Protein AF-A0A953TN32-F1 (afdb_monomer)

Solvent-accessible surface area (backbone atoms only — not comparable to full-atom values): 14126 Å² total; per-residue (Å²): 76,54,42,37,80,80,57,71,56,95,82,69,77,54,37,89,54,47,71,66,74,67,49,47,57,41,56,63,41,73,82,38,78,61,4,52,44,20,35,43,78,74,38,52,69,59,37,52,53,49,52,58,45,61,40,29,27,65,53,42,63,93,72,41,30,32,57,30,54,59,63,58,55,83,59,64,92,82,39,58,47,49,48,26,5,79,40,44,27,59,35,70,30,44,29,77,59,82,92,52,77,12,54,76,21,70,46,79,37,66,96,64,63,45,74,34,62,51,66,78,63,46,68,57,45,39,51,50,25,52,52,39,23,52,52,44,48,51,49,49,55,47,17,22,53,51,1,45,74,68,67,39,72,26,76,40,77,32,68,44,98,92,44,77,30,46,33,38,30,10,25,48,87,66,49,72,49,50,91,48,45,40,101,46,54,88,78,40,55,47,42,66,37,65,97,88,42,82,39,64,45,71,65,58,50,49,35,47,41,32,30,38,42,19,18,26,86,42,50,78,44,65,60,38,47,44,11,43,73,42,32,77,35,72,46,99,87,66,53,74,42,42,27,78,75,42,95,49,70,55,45,54,74,74,55,92,91,110

pLDDT: mean 88.81, std 9.98, range [53.59, 98.81]

Secondary structure (DSSP, 8-state):
--BTTTS--TT--SB-S-HHHHHTTTT--SSSTT-HHHHHHH-HHHHHHHHHHHTT----GGGT-S--SGGG-S-TTT-TTTT----S-HHHHS---SSS-S---EE--SSS-EE----TTHHHHHHHHHHHHHHHHHHHHHHHHHHHHHTS-EEEEEEETTEEEEEEEE-TTS-EE-TTB-SS-TT-----BTTTT-BS-HHHHHHHHHHHHH----TT-HHHHHHHTT-EEE-TTS-EEETTTS--PPPPPPPTT-

Foldseek 3Di:
DEACVVVNDPVNPANPDDPCLLCPPPQDDCPRPSHLNVCCVPPVVVSVVSCVRQQAYQADVVNQQDQFADLQDDDCVVPQLRNARPDRHNCVAQPDPPPDLRWDDWDPRPPDIDTDDHCVCVVVLLVQQLVLLVQQVVQQVVLQVVQLVVVHKGKDWRDDPRDGQFIKIHHNVRDIDCVGGHPDDPLSGRQRDDPVRPHSDPVLVVLCCCCRHGSHHPQPPPQLQQLCVQHWDQDSVRRIRGNVRDNGDHRDDRRPVD

Sequence (258 aa):
MIDNTQAPNTAKAGINKSLLDEIGAGRGDVMTAGSSVCMINRDPFRSIRRGRQLFQRKFTRLQGQGANEKDGVGDINNDLAIGAGLSDSCALCHGRPRGSAGAGGNVVTRPDSRDAGHLFGLGLKEMLADEITADLRSTRDLAVTLAQQMKHPMTLKLVSKGVKYGTITGKPDGSVDTSKVQGVDADLRVKPLFAEGSTISIREFVVGALHNEMGLEASADPDLLAASAGGRVVTPSGMVLDGSKDKISAPPAPDPDN

Radius of gyration: 21.56 Å; Cα contacts (8 Å, |Δi|>4): 462; chains: 1; bounding box: 52×40×59 Å

Mean predicted aligned error: 5.65 Å

Nearest PDB structures (foldseek):
  2ffg-assembly1_B  TM=5.504E-01  e=7.315E-01  Bacillus subtilis

Structure (mmCIF, N/CA/C/O backbone):
data_AF-A0A953TN32-F1
#
_entry.id   AF-A0A953TN32-F1
#
loop_
_atom_site.group_PDB
_atom_site.id
_atom_site.type_symbol
_atom_site.label_atom_id
_atom_site.label_alt_id
_atom_site.label_comp_id
_atom_site.label_asym_id
_atom_site.label_entity_id
_atom_site.label_seq_id
_atom_site.pdbx_PDB_ins_code
_atom_site.Cartn_x
_atom_site.Cartn_y
_atom_site.Cartn_z
_atom_site.occupancy
_atom_site.B_iso_or_equiv
_atom_site.auth_seq_id
_atom_site.auth_comp_id
_atom_site.auth_asym_id
_atom_site.auth_atom_id
_atom_site.pdbx_PDB_model_num
ATOM 1 N N . MET A 1 1 ? 17.282 -8.074 -14.504 1.00 82.50 1 MET A N 1
ATOM 2 C CA . MET A 1 1 ? 17.087 -8.889 -15.714 1.00 82.50 1 MET A CA 1
ATOM 3 C C . MET A 1 1 ? 17.031 -7.925 -16.872 1.00 82.50 1 MET A C 1
ATOM 5 O O . MET A 1 1 ? 16.323 -6.931 -16.786 1.00 82.50 1 MET A O 1
ATOM 9 N N . ILE A 1 2 ? 17.852 -8.178 -17.882 1.00 85.38 2 ILE A N 1
ATOM 10 C CA . ILE A 1 2 ? 17.966 -7.307 -19.045 1.00 85.38 2 ILE A CA 1
ATOM 11 C C . ILE A 1 2 ? 16.780 -7.562 -19.979 1.00 85.38 2 ILE A C 1
ATOM 13 O O . ILE A 1 2 ? 16.312 -8.700 -20.096 1.00 85.38 2 ILE A O 1
ATOM 17 N N . ASP A 1 3 ? 16.278 -6.491 -20.584 1.00 92.19 3 ASP A N 1
ATOM 18 C CA . ASP A 1 3 ? 15.275 -6.546 -21.639 1.00 92.19 3 ASP A CA 1
ATOM 19 C C . ASP A 1 3 ? 15.952 -6.818 -22.984 1.00 92.19 3 ASP A C 1
ATOM 21 O O . ASP A 1 3 ? 16.686 -5.976 -23.505 1.00 92.19 3 ASP A O 1
ATOM 25 N N . ASN A 1 4 ? 15.688 -7.990 -23.557 1.00 93.19 4 ASN A N 1
ATOM 26 C CA . ASN A 1 4 ? 16.296 -8.413 -24.813 1.00 93.19 4 ASN A CA 1
ATOM 27 C C . ASN A 1 4 ? 15.790 -7.612 -26.019 1.00 93.19 4 ASN A C 1
ATOM 29 O O . ASN A 1 4 ? 16.422 -7.677 -27.072 1.00 93.19 4 ASN A O 1
ATOM 33 N N . THR A 1 5 ? 14.691 -6.855 -25.895 1.00 91.56 5 THR A N 1
ATOM 34 C CA . THR A 1 5 ? 14.246 -5.943 -26.960 1.00 91.56 5 THR A CA 1
ATOM 35 C C . THR A 1 5 ? 15.080 -4.661 -27.017 1.00 91.56 5 THR A C 1
ATOM 37 O O . THR A 1 5 ? 14.968 -3.918 -27.984 1.00 91.56 5 THR A O 1
ATOM 40 N N . GLN A 1 6 ? 15.897 -4.388 -25.993 1.00 90.19 6 GLN A N 1
ATOM 41 C CA . GLN A 1 6 ? 16.785 -3.220 -25.917 1.00 90.19 6 GLN A CA 1
ATOM 42 C C . GLN A 1 6 ? 18.267 -3.615 -25.878 1.00 90.19 6 GLN A C 1
ATOM 44 O O . GLN A 1 6 ? 19.108 -2.918 -26.434 1.00 90.19 6 GLN A O 1
ATOM 49 N N . ALA A 1 7 ? 18.596 -4.737 -25.239 1.00 90.25 7 ALA A N 1
ATOM 50 C CA . ALA A 1 7 ? 19.956 -5.245 -25.103 1.00 90.25 7 ALA A CA 1
ATOM 51 C C . ALA A 1 7 ? 19.986 -6.746 -25.454 1.00 90.25 7 ALA A C 1
ATOM 53 O O . ALA A 1 7 ? 19.896 -7.607 -24.569 1.00 90.25 7 ALA A O 1
ATOM 54 N N . PRO A 1 8 ? 20.053 -7.081 -26.757 1.00 91.25 8 PRO A N 1
ATOM 55 C CA . PRO A 1 8 ? 20.005 -8.460 -27.221 1.00 91.25 8 PRO A CA 1
ATOM 56 C C . PRO A 1 8 ? 21.267 -9.235 -26.824 1.00 91.25 8 PRO A C 1
ATOM 58 O O . PRO A 1 8 ? 22.365 -8.692 -26.741 1.00 91.25 8 PRO A O 1
ATOM 61 N N . ASN A 1 9 ? 21.116 -10.544 -26.623 1.00 89.31 9 ASN A N 1
ATOM 62 C CA . ASN A 1 9 ? 22.230 -11.463 -26.401 1.00 89.31 9 ASN A CA 1
ATOM 63 C C . ASN A 1 9 ? 21.990 -12.800 -27.112 1.00 89.31 9 ASN A C 1
ATOM 65 O O . ASN A 1 9 ? 20.848 -13.219 -27.312 1.00 89.31 9 ASN A O 1
ATOM 69 N N . THR A 1 10 ? 23.075 -13.488 -27.470 1.00 92.38 10 THR A N 1
ATOM 70 C CA . THR A 1 10 ? 23.047 -14.747 -28.238 1.00 92.38 10 THR A CA 1
ATOM 71 C C . THR A 1 10 ? 22.333 -15.883 -27.507 1.00 92.38 10 THR A C 1
ATOM 73 O O . THR A 1 10 ? 21.670 -16.700 -28.142 1.00 92.38 10 THR A O 1
ATOM 76 N N . ALA A 1 11 ? 22.396 -15.905 -26.173 1.00 89.75 11 ALA A N 1
ATOM 77 C CA . ALA A 1 11 ? 21.717 -16.895 -25.341 1.00 89.75 11 ALA A CA 1
ATOM 78 C C . ALA A 1 11 ? 20.197 -16.665 -25.222 1.00 89.75 11 ALA A C 1
ATOM 80 O O . ALA A 1 11 ? 19.495 -17.516 -24.675 1.00 89.75 11 ALA A O 1
ATOM 81 N N . LYS A 1 12 ? 19.679 -15.513 -25.685 1.00 86.00 12 LYS A N 1
ATOM 82 C CA . LYS A 1 12 ? 18.293 -15.052 -25.464 1.00 86.00 12 LYS A CA 1
ATOM 83 C C . LYS A 1 12 ? 17.883 -15.091 -23.983 1.00 86.00 12 LYS A C 1
ATOM 85 O O . LYS A 1 12 ? 16.707 -15.247 -23.640 1.00 86.00 12 LYS A O 1
ATOM 90 N N . ALA A 1 13 ? 18.858 -14.937 -23.088 1.00 86.12 13 ALA A N 1
ATOM 91 C CA . ALA A 1 13 ? 18.657 -14.927 -21.649 1.00 86.12 13 ALA A CA 1
ATOM 92 C C . ALA A 1 13 ? 18.177 -13.537 -21.231 1.00 86.12 13 ALA A C 1
ATOM 94 O O . ALA A 1 13 ? 18.878 -12.556 -21.443 1.00 86.12 13 ALA A O 1
ATOM 95 N N . GLY A 1 14 ? 16.978 -13.425 -20.664 1.00 88.50 14 GLY A N 1
ATOM 96 C CA . GLY A 1 14 ? 16.420 -12.119 -20.315 1.00 88.50 14 GLY A CA 1
ATOM 97 C C . GLY A 1 14 ? 14.903 -12.065 -20.406 1.00 88.50 14 GLY A C 1
ATOM 98 O O . GLY A 1 14 ? 14.217 -13.090 -20.505 1.00 88.50 14 GLY A O 1
ATOM 99 N N . ILE A 1 15 ? 14.381 -10.850 -20.320 1.00 94.06 15 ILE A N 1
ATOM 100 C CA . ILE A 1 15 ? 12.976 -10.561 -20.578 1.00 94.06 15 ILE A CA 1
ATOM 101 C C . ILE A 1 15 ? 12.817 -10.481 -22.098 1.00 94.06 15 ILE A C 1
ATOM 103 O O . ILE A 1 15 ? 13.541 -9.750 -22.760 1.00 94.06 15 ILE A O 1
ATOM 107 N N . ASN A 1 16 ? 11.894 -11.265 -22.654 1.00 93.56 16 ASN A N 1
ATOM 108 C CA . ASN A 1 16 ? 11.650 -11.344 -24.102 1.00 93.56 16 ASN A CA 1
ATOM 109 C C . ASN A 1 16 ? 10.396 -10.558 -24.523 1.00 93.56 16 ASN A C 1
ATOM 111 O O . ASN A 1 16 ? 9.730 -10.910 -25.492 1.00 93.56 16 ASN A O 1
ATOM 115 N N . LYS A 1 17 ? 10.021 -9.554 -23.731 1.00 92.94 17 LYS A N 1
ATOM 116 C CA . LYS A 1 17 ? 8.878 -8.671 -23.946 1.00 92.94 17 LYS A CA 1
ATOM 117 C C . LYS A 1 17 ? 9.306 -7.254 -23.586 1.00 92.94 17 LYS A C 1
ATOM 119 O O . LYS A 1 17 ? 9.987 -7.077 -22.576 1.00 92.94 17 LYS A O 1
ATOM 124 N N . SER A 1 18 ? 8.887 -6.288 -24.398 1.00 93.88 18 SER A N 1
ATOM 125 C CA . SER A 1 18 ? 9.097 -4.870 -24.107 1.00 93.88 18 SER A CA 1
ATOM 126 C C . SER A 1 18 ? 8.351 -4.467 -22.828 1.00 93.88 18 SER A C 1
ATOM 128 O O . SER A 1 18 ? 7.425 -5.169 -22.416 1.00 93.88 18 SER A O 1
ATOM 130 N N . LEU A 1 19 ? 8.699 -3.325 -22.217 1.00 93.38 19 LEU A N 1
ATOM 131 C CA . LEU A 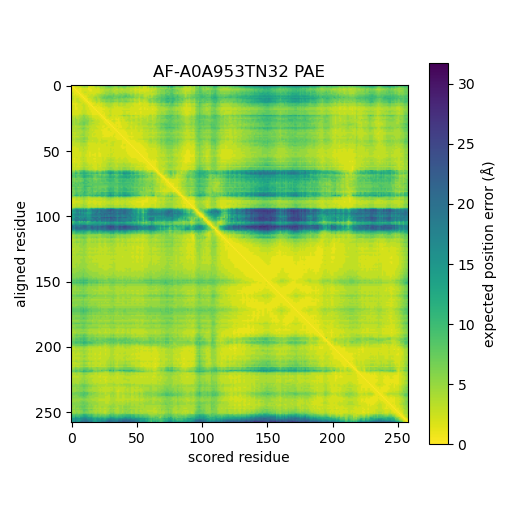1 19 ? 7.967 -2.801 -21.051 1.00 93.38 19 LEU A CA 1
ATOM 132 C C . LEU A 1 19 ? 6.463 -2.679 -21.330 1.00 93.38 19 LEU A C 1
ATOM 134 O O . LEU A 1 19 ? 5.660 -3.136 -20.523 1.00 93.38 19 LEU A O 1
ATOM 138 N N . LEU A 1 20 ? 6.095 -2.122 -22.487 1.00 92.31 20 LEU A N 1
ATOM 139 C CA . LEU A 1 20 ? 4.701 -1.934 -22.898 1.00 92.31 20 LEU A CA 1
ATOM 140 C C . LEU A 1 20 ? 3.950 -3.271 -22.973 1.00 92.31 20 LEU A C 1
ATOM 142 O O . LEU A 1 20 ? 2.847 -3.400 -22.447 1.00 92.31 20 LEU A O 1
ATOM 146 N N . ASP A 1 21 ? 4.589 -4.306 -23.523 1.00 92.62 21 ASP A N 1
ATOM 147 C CA . ASP A 1 21 ? 4.027 -5.661 -23.551 1.00 92.62 21 ASP A CA 1
ATOM 148 C C . ASP A 1 21 ? 3.952 -6.318 -22.165 1.00 92.62 21 ASP A C 1
ATOM 150 O O . ASP A 1 21 ? 3.283 -7.347 -21.998 1.00 92.62 21 ASP A O 1
ATOM 154 N N . GLU A 1 22 ? 4.724 -5.828 -21.191 1.00 92.38 22 GLU A N 1
ATOM 155 C CA . GLU A 1 22 ? 4.723 -6.310 -19.813 1.00 92.38 22 GLU A CA 1
ATOM 156 C C . GLU A 1 22 ? 3.627 -5.706 -18.961 1.00 92.38 22 GLU A C 1
ATOM 158 O O . GLU A 1 22 ? 2.930 -6.461 -18.278 1.00 92.38 22 GLU A O 1
ATOM 163 N N . ILE A 1 23 ? 3.478 -4.387 -19.025 1.00 91.25 23 ILE A N 1
ATOM 164 C CA . ILE A 1 23 ? 2.477 -3.651 -18.254 1.00 91.25 23 ILE A CA 1
ATOM 165 C C . ILE A 1 23 ? 1.082 -3.776 -18.871 1.00 91.25 23 ILE A C 1
ATOM 167 O O . ILE A 1 23 ? 0.095 -3.742 -18.138 1.00 91.25 23 ILE A O 1
ATOM 171 N N . GLY A 1 24 ? 0.991 -3.986 -20.190 1.00 90.56 24 GLY A N 1
ATOM 172 C CA . GLY A 1 24 ? -0.273 -4.192 -20.891 1.00 90.56 24 GLY A CA 1
ATOM 173 C C . GLY A 1 24 ? -1.271 -3.066 -20.617 1.00 90.56 24 GLY A C 1
ATOM 174 O O . GLY A 1 24 ? -0.924 -1.891 -20.661 1.00 90.56 24 GLY A O 1
ATOM 175 N N . ALA A 1 25 ? -2.510 -3.435 -20.290 1.00 91.75 25 ALA A N 1
ATOM 176 C CA . ALA A 1 25 ? -3.581 -2.491 -19.953 1.00 91.75 25 ALA A CA 1
ATOM 177 C C . ALA A 1 25 ? -3.544 -2.016 -18.480 1.00 91.75 25 ALA A C 1
ATOM 179 O O . ALA A 1 25 ? -4.555 -1.558 -17.945 1.00 91.75 25 ALA A O 1
ATOM 180 N N . GLY A 1 26 ? -2.414 -2.184 -17.785 1.00 89.69 26 GLY A N 1
ATOM 181 C CA . GLY A 1 26 ? -2.291 -1.872 -16.364 1.00 89.69 26 GLY A CA 1
ATOM 182 C C . GLY A 1 26 ? -3.186 -2.767 -15.506 1.00 89.69 26 GLY A C 1
ATOM 183 O O . GLY A 1 26 ? -3.218 -3.986 -15.685 1.00 89.69 26 GLY A O 1
ATOM 184 N N . ARG A 1 27 ? -3.918 -2.176 -14.552 1.00 87.88 27 ARG A N 1
ATOM 185 C CA . ARG A 1 27 ? -4.819 -2.915 -13.650 1.00 87.88 27 ARG A CA 1
ATOM 186 C C . ARG A 1 27 ? -5.964 -3.598 -14.402 1.00 87.88 27 ARG A C 1
ATOM 188 O O . ARG A 1 27 ? -6.122 -4.810 -14.257 1.00 87.88 27 ARG A O 1
ATOM 195 N N . GLY A 1 28 ? -6.725 -2.813 -15.174 1.00 89.50 28 GLY A N 1
ATOM 196 C CA . GLY A 1 28 ? -7.964 -3.204 -15.859 1.00 89.50 28 GLY A CA 1
ATOM 197 C C . GLY A 1 28 ? -8.941 -4.009 -14.994 1.00 89.50 28 GLY A C 1
ATOM 198 O O . GLY A 1 28 ? -8.889 -3.983 -13.764 1.00 89.50 28 GLY A O 1
ATOM 199 N N . ASP A 1 29 ? -9.829 -4.744 -15.654 1.00 90.88 29 ASP A N 1
ATOM 200 C CA . ASP A 1 29 ? -10.731 -5.714 -15.029 1.00 90.88 29 ASP A CA 1
ATOM 201 C C . ASP A 1 29 ? -10.493 -7.136 -15.572 1.00 90.88 29 ASP A C 1
ATOM 203 O O . ASP A 1 29 ? -9.561 -7.379 -16.345 1.00 90.88 29 ASP A O 1
ATOM 207 N N . VAL A 1 30 ? -11.336 -8.089 -15.161 1.00 92.75 30 VAL A N 1
ATOM 208 C CA . VAL A 1 30 ? -11.264 -9.499 -15.586 1.00 92.75 30 VAL A CA 1
ATOM 209 C C . VAL A 1 30 ? -11.518 -9.706 -17.085 1.00 92.75 30 VAL A C 1
ATOM 211 O O . VAL A 1 30 ? -11.100 -10.725 -17.635 1.00 92.75 30 VAL A O 1
ATOM 214 N N . MET A 1 31 ? -12.166 -8.751 -17.756 1.00 95.38 31 MET A N 1
ATOM 215 C CA . MET A 1 31 ? -12.498 -8.806 -19.183 1.00 95.38 31 MET A CA 1
ATOM 216 C C . MET A 1 31 ? -11.469 -8.072 -20.050 1.00 95.38 31 MET A C 1
ATOM 218 O O . MET A 1 31 ? -11.335 -8.362 -21.238 1.00 95.38 31 MET A O 1
ATOM 222 N N . THR A 1 32 ? -10.700 -7.163 -19.456 1.00 95.06 32 THR A N 1
ATOM 223 C CA . THR A 1 32 ? -9.684 -6.359 -20.131 1.00 95.06 32 THR A CA 1
ATOM 224 C C . THR A 1 32 ? -8.479 -7.229 -20.487 1.00 95.06 32 THR A C 1
ATOM 226 O O . THR A 1 32 ? -7.671 -7.597 -19.631 1.00 95.06 32 THR A O 1
ATOM 229 N N . ALA A 1 33 ? -8.336 -7.579 -21.766 1.00 91.94 33 ALA A N 1
ATOM 230 C CA . ALA A 1 33 ? -7.231 -8.409 -22.232 1.00 91.94 33 ALA A CA 1
ATOM 231 C C . ALA A 1 33 ? -5.868 -7.777 -21.891 1.00 91.94 33 ALA A C 1
ATOM 233 O O . ALA A 1 33 ? -5.619 -6.606 -22.158 1.00 91.94 33 ALA A O 1
ATOM 234 N N . GLY A 1 34 ? -4.972 -8.571 -21.300 1.00 89.19 34 GLY A N 1
ATOM 235 C CA . GLY A 1 34 ? -3.630 -8.113 -20.926 1.00 89.19 34 GLY A CA 1
ATOM 236 C C . GLY A 1 34 ? -3.563 -7.252 -19.661 1.00 89.19 34 GLY A C 1
ATOM 237 O O . GLY A 1 34 ? -2.467 -6.826 -19.306 1.00 89.19 34 GLY A O 1
ATOM 238 N N . SER A 1 35 ? -4.681 -7.021 -18.968 1.00 92.69 35 SER A N 1
ATOM 239 C CA . SER A 1 35 ? -4.681 -6.386 -17.648 1.00 92.69 35 SER A CA 1
ATOM 240 C C . SER A 1 35 ? -4.114 -7.320 -16.571 1.00 92.69 35 SER A C 1
ATOM 242 O O . SER A 1 35 ? -4.137 -8.551 -16.715 1.00 92.69 35 SER A O 1
ATOM 244 N N . SER A 1 36 ? -3.609 -6.762 -15.470 1.00 91.31 36 SER A N 1
ATOM 245 C CA . SER A 1 36 ? -3.100 -7.561 -14.354 1.00 91.31 36 SER A CA 1
ATOM 246 C C . SER A 1 36 ? -4.212 -8.386 -13.704 1.00 91.31 36 SER A C 1
ATOM 248 O O . SER A 1 36 ? -3.998 -9.569 -13.438 1.00 91.31 36 SER A O 1
ATOM 250 N N . VAL A 1 37 ? -5.417 -7.825 -13.549 1.00 92.19 37 VAL A N 1
ATOM 251 C CA . VAL A 1 37 ? -6.583 -8.536 -13.001 1.00 92.19 37 VAL A CA 1
ATOM 252 C C . VAL A 1 37 ? -6.989 -9.707 -13.901 1.00 92.19 37 VAL A C 1
ATOM 254 O O . VAL A 1 37 ? -7.175 -10.821 -13.405 1.00 92.19 37 VAL A O 1
ATOM 257 N N . CYS A 1 38 ? -7.063 -9.505 -15.219 1.00 93.50 38 CYS A N 1
ATOM 258 C CA . CYS A 1 38 ? -7.375 -10.564 -16.180 1.00 93.50 38 CYS A CA 1
ATOM 259 C C . CYS A 1 38 ? -6.315 -11.673 -16.157 1.00 93.50 38 CYS A C 1
ATOM 261 O O . CYS A 1 38 ? -6.654 -12.852 -16.049 1.00 93.50 38 CYS A O 1
ATOM 263 N N . MET A 1 39 ? -5.025 -11.317 -16.195 1.00 92.31 39 MET A N 1
ATOM 264 C CA . MET A 1 39 ? -3.943 -12.307 -16.168 1.00 92.31 39 MET A CA 1
ATOM 265 C C . MET A 1 39 ? -3.924 -13.118 -14.872 1.00 92.31 39 MET A C 1
ATOM 267 O O . MET A 1 39 ? -3.769 -14.332 -14.937 1.00 92.31 39 MET A O 1
ATOM 271 N N . ILE A 1 40 ? -4.093 -12.476 -13.711 1.00 92.88 40 ILE A N 1
ATOM 272 C CA . ILE A 1 40 ? -4.106 -13.169 -12.414 1.00 92.88 40 ILE A CA 1
ATOM 273 C C . ILE A 1 40 ? -5.258 -14.172 -12.347 1.00 92.88 40 ILE A C 1
ATOM 275 O O . ILE A 1 40 ? -5.032 -15.308 -11.949 1.00 92.88 40 ILE A O 1
ATOM 279 N N . ASN A 1 41 ? -6.464 -13.782 -12.769 1.00 92.81 41 ASN A N 1
ATOM 280 C CA . ASN A 1 41 ? -7.637 -14.658 -12.701 1.00 92.81 41 ASN A CA 1
ATOM 281 C C . ASN A 1 41 ? -7.565 -15.836 -13.680 1.00 92.81 41 ASN A C 1
ATOM 283 O O . ASN A 1 41 ? -8.105 -16.904 -13.405 1.00 92.81 41 ASN A O 1
ATOM 287 N N . ARG A 1 42 ? -6.921 -15.647 -14.835 1.00 94.00 42 ARG A N 1
ATOM 288 C CA . ARG A 1 42 ? -6.936 -16.627 -15.927 1.00 94.00 42 ARG A CA 1
ATOM 289 C C . ARG A 1 42 ? -5.717 -17.546 -15.933 1.00 94.00 42 ARG A C 1
ATOM 291 O O . ARG A 1 42 ? -5.839 -18.709 -16.298 1.00 94.00 42 ARG A O 1
ATOM 298 N N . ASP A 1 43 ? -4.551 -17.024 -15.555 1.00 94.56 43 ASP A N 1
ATOM 299 C CA . ASP A 1 43 ? -3.285 -17.761 -15.491 1.00 94.56 43 ASP A CA 1
ATOM 300 C C . ASP A 1 43 ? -2.368 -17.179 -14.387 1.00 94.56 43 ASP A C 1
ATOM 302 O O . ASP A 1 43 ? -1.467 -16.367 -14.658 1.00 94.56 43 ASP A O 1
ATOM 306 N N . PRO A 1 44 ? -2.570 -17.602 -13.122 1.00 92.44 44 PRO A N 1
ATOM 307 C CA . PRO A 1 44 ? -1.770 -17.142 -11.987 1.00 92.44 44 PRO A CA 1
ATOM 308 C C . PRO A 1 44 ? -0.265 -17.411 -12.136 1.00 92.44 44 PRO A C 1
ATOM 310 O O . PRO A 1 44 ? 0.567 -16.638 -11.666 1.00 92.44 44 PRO A O 1
ATOM 313 N N . PHE A 1 45 ? 0.137 -18.493 -12.807 1.00 94.38 45 PHE A N 1
ATOM 314 C CA . PHE A 1 45 ? 1.559 -18.801 -12.982 1.00 94.38 45 PHE A CA 1
ATOM 315 C C . PHE A 1 45 ? 2.222 -17.829 -13.954 1.00 94.38 45 PHE A C 1
ATOM 317 O O . PHE A 1 45 ? 3.349 -17.368 -13.725 1.00 94.38 45 PHE A O 1
ATOM 324 N N . ARG A 1 46 ? 1.513 -17.460 -15.024 1.00 91.62 46 ARG A N 1
ATOM 325 C CA . ARG A 1 46 ? 1.969 -16.425 -15.949 1.00 91.62 46 ARG A CA 1
ATOM 326 C C . ARG A 1 46 ? 2.022 -15.054 -15.292 1.00 91.62 46 ARG A C 1
ATOM 328 O O . ARG A 1 46 ? 2.981 -14.325 -15.556 1.00 91.62 46 ARG A O 1
ATOM 335 N N . SER A 1 47 ? 1.072 -14.711 -14.422 1.00 92.12 47 SER A N 1
ATOM 336 C CA . SER A 1 47 ? 1.117 -13.445 -13.678 1.00 92.12 47 SER A CA 1
ATOM 337 C C . SER A 1 47 ? 2.310 -13.398 -12.712 1.00 92.12 47 SER A C 1
ATOM 339 O O . SER A 1 47 ? 3.039 -12.406 -12.701 1.00 92.12 47 SER A O 1
ATOM 341 N N . ILE A 1 48 ? 2.622 -14.497 -12.011 1.00 92.06 48 ILE A N 1
ATOM 342 C CA . ILE A 1 48 ? 3.822 -14.610 -11.162 1.00 92.06 48 ILE A CA 1
ATOM 343 C C . ILE A 1 48 ? 5.099 -14.433 -11.988 1.00 92.06 48 ILE A C 1
ATOM 345 O O . ILE A 1 48 ? 6.014 -13.709 -11.582 1.00 92.06 48 ILE A O 1
ATOM 349 N N . ARG A 1 49 ? 5.186 -15.075 -13.161 1.00 91.81 49 ARG A N 1
ATOM 350 C CA . ARG A 1 49 ? 6.337 -14.908 -14.059 1.00 91.81 49 ARG A CA 1
ATOM 351 C C . ARG A 1 49 ? 6.473 -13.458 -14.521 1.00 91.81 49 ARG A C 1
ATOM 353 O O . ARG A 1 49 ? 7.590 -12.945 -14.509 1.00 91.81 49 ARG A O 1
ATOM 360 N N . ARG A 1 50 ? 5.364 -12.809 -14.885 1.00 91.94 50 ARG A N 1
ATOM 361 C CA . ARG A 1 50 ? 5.339 -11.404 -15.303 1.00 91.94 50 ARG A CA 1
ATOM 362 C C . ARG A 1 50 ? 5.797 -10.473 -14.187 1.00 91.94 50 ARG A C 1
ATOM 364 O O . ARG A 1 50 ? 6.716 -9.690 -14.393 1.00 91.94 50 ARG A O 1
ATOM 371 N N . GLY A 1 51 ? 5.212 -10.605 -12.998 1.00 92.00 51 GLY A N 1
ATOM 372 C CA . GLY A 1 51 ? 5.599 -9.820 -11.828 1.00 92.00 51 GLY A CA 1
ATOM 373 C C . GLY A 1 51 ? 7.081 -9.997 -11.510 1.00 92.00 51 GLY A C 1
ATOM 374 O O . GLY A 1 51 ? 7.798 -9.025 -11.316 1.00 92.00 51 GLY A O 1
ATOM 375 N N . ARG A 1 52 ? 7.592 -11.230 -11.584 1.00 91.06 52 ARG A N 1
ATOM 376 C CA . ARG A 1 52 ? 9.021 -11.534 -11.419 1.00 91.06 52 ARG A CA 1
ATOM 377 C C . ARG A 1 52 ? 9.921 -10.877 -12.475 1.00 91.06 52 ARG A C 1
ATOM 379 O O . ARG A 1 52 ? 11.078 -10.597 -12.158 1.00 91.06 52 ARG A O 1
ATOM 386 N N . GLN A 1 53 ? 9.452 -10.710 -13.711 1.00 92.62 53 GLN A N 1
ATOM 387 C CA . GLN A 1 53 ? 10.191 -10.026 -14.776 1.00 92.62 53 GLN A CA 1
ATOM 388 C C . GLN A 1 53 ? 10.233 -8.523 -14.509 1.00 92.62 53 GLN A C 1
ATOM 390 O O . GLN A 1 53 ? 11.331 -7.989 -14.379 1.00 92.62 53 GLN A O 1
ATOM 395 N N . LEU A 1 54 ? 9.074 -7.894 -14.289 1.00 93.12 54 LEU A N 1
ATOM 396 C CA . LEU A 1 54 ? 8.954 -6.472 -13.947 1.00 93.12 54 LEU A CA 1
ATOM 397 C C . LEU A 1 54 ? 9.763 -6.101 -12.699 1.00 93.12 54 LEU A C 1
ATOM 399 O O . LEU A 1 54 ? 10.554 -5.168 -12.733 1.00 93.12 54 LEU A O 1
ATOM 403 N N . PHE A 1 55 ? 9.670 -6.902 -11.638 1.00 91.88 55 PHE A N 1
ATOM 404 C CA . PHE A 1 55 ? 10.406 -6.698 -10.386 1.00 91.88 55 PHE A CA 1
ATOM 405 C C . PHE A 1 55 ? 11.934 -6.650 -10.570 1.00 91.88 55 PHE A C 1
ATOM 407 O O . PHE A 1 55 ? 12.670 -6.109 -9.749 1.00 91.88 55 PHE A O 1
ATOM 414 N N . GLN A 1 56 ? 12.442 -7.269 -11.636 1.00 90.12 56 GLN A N 1
ATOM 415 C CA . GLN A 1 56 ? 13.878 -7.379 -11.905 1.00 90.12 56 GLN A CA 1
ATOM 416 C C . GLN A 1 56 ? 14.327 -6.579 -13.091 1.00 90.12 56 GLN A C 1
ATOM 418 O O . GLN A 1 56 ? 15.534 -6.493 -13.324 1.00 90.12 56 GLN A O 1
ATOM 423 N N . ARG A 1 57 ? 13.382 -6.099 -13.883 1.00 92.56 57 ARG A N 1
ATOM 424 C CA . ARG A 1 57 ? 13.642 -5.279 -15.040 1.00 92.56 57 ARG A CA 1
ATOM 425 C C . ARG A 1 57 ? 14.484 -4.092 -14.600 1.00 92.56 57 ARG A C 1
ATOM 427 O O . ARG A 1 57 ? 14.210 -3.503 -13.564 1.00 92.56 57 ARG A O 1
ATOM 434 N N . LYS A 1 58 ? 15.514 -3.791 -15.386 1.00 91.62 58 LYS A N 1
ATOM 435 C CA . LYS A 1 58 ? 16.248 -2.538 -15.253 1.00 91.62 58 LYS A CA 1
ATOM 436 C C . LYS A 1 58 ? 15.479 -1.471 -16.025 1.00 91.62 58 LYS A C 1
ATOM 438 O O . LYS A 1 58 ? 15.399 -1.566 -17.250 1.00 91.62 58 LYS A O 1
ATOM 443 N N . PHE A 1 59 ? 14.848 -0.549 -15.310 1.00 92.62 59 PHE A N 1
ATOM 444 C CA . PHE A 1 59 ? 14.157 0.594 -15.893 1.00 92.62 59 PHE A CA 1
ATOM 445 C C . PHE A 1 59 ? 15.191 1.622 -16.344 1.00 92.62 59 PHE A C 1
ATOM 447 O O . PHE A 1 59 ? 16.175 1.876 -15.654 1.00 92.62 59 PHE A O 1
ATOM 454 N N . THR A 1 60 ? 15.003 2.155 -17.546 1.00 91.00 60 THR A N 1
ATOM 455 C CA . THR A 1 60 ? 15.915 3.136 -18.142 1.00 91.00 60 THR A CA 1
ATOM 456 C C . THR A 1 60 ? 15.407 4.555 -17.909 1.00 91.00 60 THR A C 1
ATOM 458 O O . THR A 1 60 ? 14.218 4.748 -17.658 1.00 91.00 60 THR A O 1
ATOM 461 N N . ARG A 1 61 ? 16.275 5.563 -18.072 1.00 88.81 61 ARG A N 1
ATOM 462 C CA . ARG A 1 61 ? 15.865 6.980 -18.030 1.00 88.81 61 ARG A CA 1
ATOM 463 C C . ARG A 1 61 ? 14.735 7.293 -19.021 1.00 88.81 61 ARG A C 1
ATOM 465 O O . ARG A 1 61 ? 13.770 7.953 -18.681 1.00 88.81 61 ARG A O 1
ATOM 472 N N . LEU A 1 62 ? 14.785 6.701 -20.218 1.00 88.81 62 LEU A N 1
ATOM 473 C CA . LEU A 1 62 ? 13.721 6.814 -21.230 1.00 88.81 62 LEU A CA 1
ATOM 474 C C . LEU A 1 62 ? 12.394 6.142 -20.827 1.00 88.81 62 LEU A C 1
ATOM 476 O O . LEU A 1 62 ? 11.379 6.353 -21.479 1.00 88.81 62 LEU A O 1
ATOM 480 N N . GLN A 1 63 ? 12.406 5.289 -19.802 1.00 89.44 63 GLN A N 1
ATOM 481 C CA . GLN A 1 63 ? 11.218 4.652 -19.222 1.00 89.44 63 GLN A CA 1
ATOM 482 C C . GLN A 1 63 ? 10.726 5.392 -17.972 1.00 89.44 63 GLN A C 1
ATOM 484 O O . GLN A 1 63 ? 9.911 4.841 -17.238 1.00 89.44 63 GLN A O 1
ATOM 489 N N . GLY A 1 64 ? 11.231 6.606 -17.738 1.00 87.19 64 GLY A N 1
ATOM 490 C CA . GLY A 1 64 ? 10.884 7.444 -16.599 1.00 87.19 64 GLY A CA 1
ATOM 491 C C . GLY A 1 64 ? 11.722 7.178 -15.357 1.00 87.19 64 GLY A C 1
ATOM 492 O O . GLY A 1 64 ? 11.458 7.789 -14.346 1.00 87.19 64 GLY A O 1
ATOM 493 N N . GLN A 1 65 ? 12.714 6.277 -15.375 1.00 89.00 65 GLN A N 1
ATOM 494 C CA . GLN A 1 65 ? 13.615 6.142 -14.223 1.00 89.00 65 GLN A CA 1
ATOM 495 C C . GLN A 1 65 ? 14.361 7.466 -14.037 1.00 89.00 65 GLN A C 1
ATOM 497 O O . GLN A 1 65 ? 14.808 8.052 -15.023 1.00 89.00 65 GLN A O 1
ATOM 502 N N . GLY A 1 66 ? 14.575 7.920 -12.809 1.00 84.00 66 GLY A N 1
ATOM 503 C CA . GLY A 1 66 ? 15.406 9.095 -12.614 1.00 84.00 66 GLY A CA 1
ATOM 504 C C . GLY A 1 66 ? 15.405 9.675 -11.219 1.00 84.00 66 GLY A C 1
ATOM 505 O O . GLY A 1 66 ? 14.744 9.169 -10.331 1.00 84.00 66 GLY A O 1
ATOM 506 N N . ALA A 1 67 ? 16.211 10.709 -11.016 1.00 76.38 67 ALA A N 1
ATOM 507 C CA . ALA A 1 67 ? 16.222 11.393 -9.738 1.00 76.38 67 ALA A CA 1
ATOM 508 C C . ALA A 1 67 ? 14.964 12.257 -9.664 1.00 76.38 67 ALA A C 1
ATOM 510 O O . ALA A 1 67 ? 14.950 13.356 -10.211 1.00 76.38 67 ALA A O 1
ATOM 511 N N . ASN A 1 68 ? 13.923 11.715 -9.042 1.00 72.00 68 ASN A N 1
ATOM 512 C CA . ASN A 1 68 ? 12.786 12.514 -8.617 1.00 72.00 68 ASN A CA 1
ATOM 513 C C . ASN A 1 68 ? 13.196 13.260 -7.343 1.00 72.00 68 ASN A C 1
ATOM 515 O O . ASN A 1 68 ? 14.100 12.820 -6.625 1.00 72.00 68 ASN A O 1
ATOM 519 N N . GLU A 1 69 ? 12.556 14.392 -7.066 1.00 76.06 69 GLU A N 1
ATOM 520 C CA . GLU A 1 69 ? 12.800 15.164 -5.836 1.00 76.06 69 GLU A CA 1
ATOM 521 C C . GLU A 1 69 ? 14.206 15.794 -5.808 1.00 76.06 69 GLU A C 1
ATOM 523 O O . GLU A 1 69 ? 15.003 15.652 -4.871 1.00 76.06 69 GLU A O 1
ATOM 528 N N . LYS A 1 70 ? 14.506 16.536 -6.884 1.00 75.75 70 LYS A N 1
ATOM 529 C CA . LYS A 1 70 ? 15.615 17.507 -6.972 1.00 75.75 70 LYS A CA 1
ATOM 530 C C . LYS A 1 70 ? 17.026 16.923 -6.836 1.00 75.75 70 LYS A C 1
ATOM 532 O O . LYS A 1 70 ? 17.944 17.647 -6.454 1.00 75.75 70 LYS A O 1
ATOM 537 N N . ASP A 1 71 ? 17.212 15.637 -7.135 1.00 78.69 71 ASP A N 1
ATOM 538 C CA . ASP A 1 71 ? 18.523 14.963 -7.240 1.00 78.69 71 ASP A CA 1
ATOM 539 C C . ASP A 1 71 ? 19.522 15.337 -6.126 1.00 78.69 71 ASP A C 1
ATOM 541 O O . ASP A 1 71 ? 20.675 15.703 -6.357 1.00 78.69 71 ASP A O 1
ATOM 545 N N . GLY A 1 72 ? 19.055 15.300 -4.876 1.00 77.50 72 GLY A N 1
ATOM 546 C CA . GLY A 1 72 ? 19.899 15.559 -3.709 1.00 77.50 72 GLY A CA 1
ATOM 547 C C . GLY A 1 72 ? 19.997 17.029 -3.287 1.00 77.50 72 GLY A C 1
ATOM 548 O O . GLY A 1 72 ? 20.758 17.333 -2.366 1.00 77.50 72 GLY A O 1
ATOM 549 N N . VAL A 1 73 ? 19.238 17.936 -3.911 1.00 82.44 73 VAL A N 1
ATOM 550 C CA . VAL A 1 73 ? 19.250 19.380 -3.631 1.00 82.44 73 VAL A CA 1
ATOM 551 C C . VAL A 1 73 ? 17.951 19.837 -2.962 1.00 82.44 73 VAL A C 1
ATOM 553 O O . VAL A 1 73 ? 16.861 19.666 -3.492 1.00 82.44 73 VAL A O 1
ATOM 556 N N . GLY A 1 74 ? 18.052 20.515 -1.818 1.00 84.44 74 GLY A N 1
ATOM 557 C CA . GLY A 1 74 ? 16.904 21.128 -1.144 1.00 84.44 74 GLY A CA 1
ATOM 558 C C . GLY A 1 74 ? 17.054 21.154 0.374 1.00 84.44 74 GLY A C 1
ATOM 559 O O . GLY A 1 74 ? 18.155 20.993 0.900 1.00 84.44 74 GLY A O 1
ATOM 560 N N . ASP A 1 75 ? 15.939 21.368 1.074 1.00 85.31 75 ASP A N 1
ATOM 561 C CA . ASP A 1 75 ? 15.881 21.337 2.536 1.00 85.31 75 ASP A CA 1
ATOM 562 C C . ASP A 1 75 ? 15.235 20.037 3.014 1.00 85.31 75 ASP A C 1
ATOM 564 O O . ASP A 1 75 ? 14.024 19.840 2.893 1.00 85.31 75 ASP A O 1
ATOM 568 N N . ILE A 1 76 ? 16.060 19.176 3.604 1.00 78.69 76 ILE A N 1
ATOM 569 C CA . ILE A 1 76 ? 15.650 17.862 4.093 1.00 78.69 76 ILE A CA 1
ATOM 570 C C . ILE A 1 76 ? 14.642 17.925 5.247 1.00 78.69 76 ILE A C 1
ATOM 572 O O . ILE A 1 76 ? 13.969 16.943 5.529 1.00 78.69 76 ILE A O 1
ATOM 576 N N . ASN A 1 77 ? 14.504 19.069 5.921 1.00 81.50 77 ASN A N 1
ATOM 577 C CA . ASN A 1 77 ? 13.476 19.227 6.949 1.00 81.50 77 ASN A CA 1
ATOM 578 C C . ASN A 1 77 ? 12.071 19.356 6.346 1.00 81.50 77 ASN A C 1
ATOM 580 O O . ASN A 1 77 ? 11.087 19.108 7.041 1.00 81.50 77 ASN A O 1
ATOM 584 N N . ASN A 1 78 ? 11.981 19.744 5.071 1.00 81.56 78 ASN A N 1
ATOM 585 C CA . ASN A 1 78 ? 10.717 19.949 4.366 1.00 81.56 78 ASN A CA 1
ATOM 586 C C . ASN A 1 78 ? 10.388 18.798 3.412 1.00 81.56 78 ASN A C 1
ATOM 588 O O . ASN A 1 78 ? 9.215 18.560 3.136 1.00 81.56 78 ASN A O 1
ATOM 592 N N . ASP A 1 79 ? 11.407 18.099 2.911 1.00 77.44 79 ASP A N 1
ATOM 593 C CA . ASP A 1 79 ? 11.258 17.029 1.932 1.00 77.44 79 ASP A CA 1
ATOM 594 C C . ASP A 1 79 ? 12.259 15.902 2.211 1.00 77.44 79 ASP A C 1
ATOM 596 O O . ASP A 1 79 ? 13.465 16.047 2.020 1.00 77.44 79 ASP A O 1
ATOM 600 N N . LEU A 1 80 ? 11.743 14.768 2.682 1.00 76.31 80 LEU A N 1
ATOM 601 C CA . LEU A 1 80 ? 12.545 13.600 3.048 1.00 76.31 80 LEU A CA 1
ATOM 602 C C . LEU A 1 80 ? 12.893 12.708 1.847 1.00 76.31 80 LEU A C 1
ATOM 604 O O . LEU A 1 80 ? 13.650 11.751 2.021 1.00 76.31 80 LEU A O 1
ATOM 608 N N . ALA A 1 81 ? 12.343 12.989 0.662 1.00 75.69 81 ALA A N 1
ATOM 609 C CA . ALA A 1 81 ? 12.569 12.215 -0.553 1.00 75.69 81 ALA A CA 1
ATOM 610 C C . ALA A 1 81 ? 13.736 12.759 -1.403 1.00 75.69 81 ALA A C 1
ATOM 612 O O . ALA A 1 81 ? 14.124 12.134 -2.389 1.00 75.69 81 ALA A O 1
ATOM 613 N N . ILE A 1 82 ? 14.366 13.862 -0.980 1.00 79.06 82 ILE A N 1
ATOM 614 C CA . ILE A 1 82 ? 15.535 14.449 -1.648 1.00 79.06 82 ILE A CA 1
ATOM 615 C C . ILE A 1 82 ? 16.652 13.415 -1.866 1.00 79.06 82 ILE A C 1
ATOM 617 O O . ILE A 1 82 ? 17.196 12.838 -0.919 1.00 79.06 82 ILE A O 1
ATOM 621 N N . GLY A 1 83 ? 17.075 13.273 -3.127 1.00 71.75 83 GLY A N 1
ATOM 622 C CA . GLY A 1 83 ? 18.180 12.389 -3.531 1.00 71.75 83 GLY A CA 1
ATOM 623 C C . GLY A 1 83 ? 17.781 10.927 -3.715 1.00 71.75 83 GLY A C 1
ATOM 624 O O . GLY A 1 83 ? 18.650 10.062 -3.861 1.00 71.75 83 GLY A O 1
ATOM 625 N N . ALA A 1 84 ? 16.482 10.651 -3.699 1.00 74.94 84 ALA A N 1
ATOM 626 C CA . ALA A 1 84 ? 15.937 9.359 -4.044 1.00 74.94 84 ALA A CA 1
ATOM 627 C C . ALA A 1 84 ? 15.849 9.203 -5.593 1.00 74.94 84 ALA A C 1
ATOM 629 O O . ALA A 1 84 ? 16.330 10.043 -6.354 1.00 74.94 84 ALA A O 1
ATOM 630 N N . GLY A 1 85 ? 15.364 8.065 -6.093 1.00 72.81 85 GLY A N 1
ATOM 631 C CA . GLY A 1 85 ? 15.117 7.843 -7.527 1.00 72.81 85 GLY A CA 1
ATOM 632 C C . GLY A 1 85 ? 16.238 7.128 -8.293 1.00 72.81 85 GLY A C 1
ATOM 633 O O . GLY A 1 85 ? 16.168 6.894 -9.501 1.00 72.81 85 GLY A O 1
ATOM 634 N N . LEU A 1 86 ? 17.300 6.710 -7.606 1.00 79.62 86 LEU A N 1
ATOM 635 C CA . LEU A 1 86 ? 18.469 6.097 -8.247 1.00 79.62 86 LEU A CA 1
ATOM 636 C C . LEU A 1 86 ? 18.357 4.575 -8.427 1.00 79.62 86 LEU A C 1
ATOM 638 O O . LEU A 1 86 ? 19.217 3.967 -9.072 1.00 79.62 86 LEU A O 1
ATOM 642 N N . SER A 1 87 ? 17.312 3.940 -7.887 1.00 87.31 87 SER A N 1
ATOM 643 C CA . SER A 1 87 ? 17.113 2.501 -8.026 1.00 87.31 87 SER A CA 1
ATOM 644 C C . SER A 1 87 ? 16.505 2.144 -9.380 1.00 87.31 87 SER A C 1
ATOM 646 O O . SER A 1 87 ? 15.358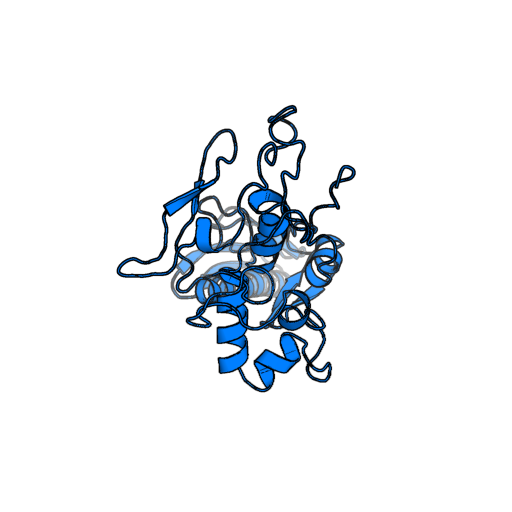 2.443 -9.690 1.00 87.31 87 SER A O 1
ATOM 648 N N . ASP A 1 88 ? 17.259 1.417 -10.195 1.00 89.25 88 ASP A N 1
ATOM 649 C CA . ASP A 1 88 ? 16.824 0.986 -11.525 1.00 89.25 88 ASP A CA 1
ATOM 650 C C . ASP A 1 88 ? 15.887 -0.240 -11.506 1.00 89.25 88 ASP A C 1
ATOM 652 O O . ASP A 1 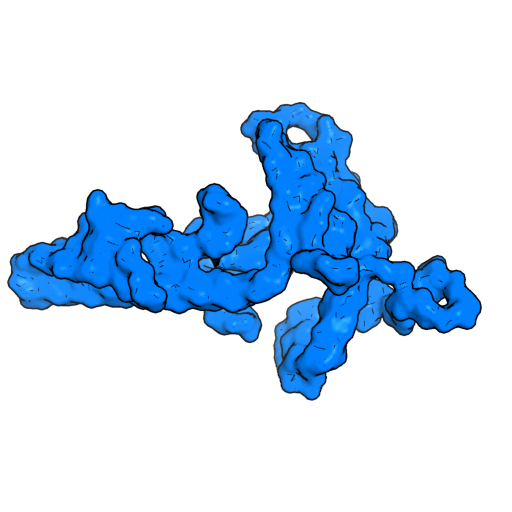88 ? 15.448 -0.697 -12.561 1.00 89.25 88 ASP A O 1
ATOM 656 N N . SER A 1 89 ? 15.641 -0.853 -10.341 1.00 90.56 89 SER A N 1
ATOM 657 C CA . SER A 1 89 ? 14.854 -2.086 -10.211 1.00 90.56 89 SER A CA 1
ATOM 658 C C . SER A 1 89 ? 14.485 -2.388 -8.759 1.00 90.56 89 SER A C 1
ATOM 660 O O . SER A 1 89 ? 15.302 -2.227 -7.858 1.00 90.56 89 SER A O 1
ATOM 662 N N . CYS A 1 90 ? 13.313 -2.984 -8.519 1.00 90.06 90 CYS A N 1
ATOM 663 C CA . CYS A 1 90 ? 12.929 -3.438 -7.173 1.00 90.06 90 CYS A CA 1
ATOM 664 C C . CYS A 1 90 ? 13.953 -4.435 -6.597 1.00 90.06 90 CYS A C 1
ATOM 666 O O . CYS A 1 90 ? 14.274 -4.427 -5.409 1.00 90.06 90 CYS A O 1
ATOM 668 N N . ALA A 1 91 ? 14.503 -5.286 -7.467 1.00 87.69 91 ALA A N 1
ATOM 669 C CA . ALA A 1 91 ? 15.515 -6.273 -7.115 1.00 87.69 91 ALA A CA 1
ATOM 670 C C . ALA A 1 91 ? 16.893 -5.693 -6.763 1.00 87.69 91 ALA A C 1
ATOM 672 O O . ALA A 1 91 ? 17.741 -6.468 -6.321 1.00 87.69 91 ALA A O 1
ATOM 673 N N . LEU A 1 92 ? 17.134 -4.390 -6.961 1.00 85.62 92 LEU A N 1
ATOM 674 C CA . LEU A 1 92 ? 18.342 -3.739 -6.455 1.00 85.62 92 LEU A CA 1
ATOM 675 C C . LEU A 1 92 ? 18.355 -3.758 -4.922 1.00 85.62 92 LEU A C 1
ATOM 677 O O . LEU A 1 92 ? 19.367 -4.120 -4.330 1.00 85.62 92 LEU A O 1
ATOM 681 N N . CYS A 1 93 ? 17.215 -3.455 -4.291 1.00 84.75 93 CYS A N 1
ATOM 682 C CA . CYS A 1 93 ? 17.096 -3.420 -2.832 1.00 84.75 93 CYS A CA 1
ATOM 683 C C . CYS A 1 93 ? 16.540 -4.727 -2.253 1.00 84.75 93 CYS A C 1
ATOM 685 O O . CYS A 1 93 ? 17.014 -5.222 -1.231 1.00 84.75 93 CYS A O 1
ATOM 687 N N . HIS A 1 94 ? 15.570 -5.329 -2.940 1.00 86.38 94 HIS A N 1
ATOM 688 C CA . HIS A 1 94 ? 14.910 -6.570 -2.535 1.00 86.38 94 HIS A CA 1
ATOM 689 C C . HIS A 1 94 ? 15.410 -7.744 -3.389 1.00 86.38 94 HIS A C 1
ATOM 691 O O . HIS A 1 94 ? 14.661 -8.364 -4.151 1.00 86.38 94 HIS A O 1
ATOM 697 N N . GLY A 1 95 ? 16.716 -8.007 -3.318 1.00 76.56 95 GLY A N 1
ATOM 698 C CA . GLY A 1 95 ? 17.398 -9.002 -4.145 1.00 76.56 95 GLY A CA 1
ATOM 699 C C . GLY A 1 95 ? 16.758 -10.393 -4.097 1.00 76.56 95 GLY A C 1
ATOM 700 O O . GLY A 1 95 ? 16.121 -10.787 -3.121 1.00 76.56 95 GLY A O 1
ATOM 701 N N . ARG A 1 96 ? 16.925 -11.182 -5.169 1.00 65.94 96 ARG A N 1
ATOM 702 C CA . ARG A 1 96 ? 16.411 -12.559 -5.180 1.00 65.94 96 ARG A CA 1
ATOM 703 C C . ARG A 1 96 ? 17.079 -13.387 -4.074 1.00 65.94 96 ARG A C 1
ATOM 705 O O . ARG A 1 96 ? 18.304 -13.362 -3.970 1.00 65.94 96 ARG A O 1
ATOM 712 N N . PRO A 1 97 ? 16.318 -14.250 -3.392 1.00 58.59 97 PRO A N 1
ATOM 713 C CA . PRO A 1 97 ? 16.877 -15.273 -2.529 1.00 58.59 97 PRO A CA 1
ATOM 714 C C . PRO A 1 97 ? 17.664 -16.290 -3.376 1.00 58.59 97 PRO A C 1
ATOM 716 O O . PRO A 1 97 ? 17.092 -17.202 -3.970 1.00 58.59 97 PRO A O 1
ATOM 719 N N . ARG A 1 98 ? 18.986 -16.134 -3.484 1.00 53.59 98 ARG A N 1
ATOM 720 C CA . ARG A 1 98 ? 19.904 -17.235 -3.821 1.00 53.59 98 ARG A CA 1
ATOM 721 C C . ARG A 1 98 ? 20.652 -17.604 -2.541 1.00 53.59 98 ARG A C 1
ATOM 723 O O . ARG A 1 98 ? 21.787 -17.196 -2.354 1.00 53.59 98 ARG A O 1
ATOM 730 N N . GLY A 1 99 ? 19.966 -18.309 -1.639 1.00 53.59 99 GLY A N 1
ATOM 731 C CA . GLY A 1 99 ? 20.515 -18.735 -0.343 1.00 53.59 99 GLY A CA 1
ATOM 732 C C . GLY A 1 99 ? 20.292 -17.780 0.842 1.00 53.59 99 GLY A C 1
ATOM 733 O O . GLY A 1 99 ? 20.770 -18.074 1.928 1.00 53.59 99 GLY A O 1
ATOM 734 N N . SER A 1 100 ? 19.554 -16.674 0.681 1.00 60.88 100 SER A N 1
ATOM 735 C CA . SER A 1 100 ? 19.125 -15.783 1.781 1.00 60.88 100 SER A CA 1
ATOM 736 C C . SER A 1 100 ? 17.662 -15.375 1.602 1.00 60.88 100 SER A C 1
ATOM 738 O O . SER A 1 100 ? 17.093 -15.663 0.557 1.00 60.88 100 SER A O 1
ATOM 740 N N . ALA A 1 101 ? 17.042 -14.688 2.566 1.00 62.91 101 ALA A N 1
ATOM 741 C CA . ALA A 1 101 ? 15.674 -14.177 2.417 1.00 62.91 101 ALA A CA 1
ATOM 742 C C . ALA A 1 101 ? 15.540 -13.058 1.354 1.00 62.91 101 ALA A C 1
ATOM 744 O O . ALA A 1 101 ? 14.423 -12.658 1.037 1.00 62.91 101 ALA A O 1
ATOM 745 N N . GLY A 1 102 ? 16.651 -12.586 0.770 1.00 64.44 102 GLY A N 1
ATOM 746 C CA . GLY A 1 102 ? 16.649 -11.449 -0.146 1.00 64.44 102 GLY A CA 1
ATOM 747 C C . GLY A 1 102 ? 16.438 -10.142 0.614 1.00 64.44 102 GLY A C 1
ATOM 748 O O . GLY A 1 102 ? 15.313 -9.680 0.756 1.00 64.44 102 GLY A O 1
ATOM 749 N N . ALA A 1 103 ? 17.527 -9.586 1.134 1.00 66.06 103 ALA A N 1
ATOM 750 C CA . ALA A 1 103 ? 17.603 -8.307 1.838 1.00 66.06 103 ALA A CA 1
ATOM 751 C C . ALA A 1 103 ? 19.002 -7.722 1.582 1.00 66.06 103 ALA A C 1
ATOM 753 O O . ALA A 1 103 ? 19.919 -8.491 1.271 1.00 66.06 103 ALA A O 1
ATOM 754 N N . GLY A 1 104 ? 19.176 -6.405 1.694 1.00 64.81 104 GLY A N 1
ATOM 755 C CA . GLY A 1 104 ? 20.512 -5.795 1.616 1.00 64.81 104 GLY A CA 1
ATOM 756 C C . GLY A 1 104 ? 20.629 -4.490 0.833 1.00 64.81 104 GLY A C 1
ATOM 757 O O . GLY A 1 104 ? 21.726 -3.949 0.760 1.00 64.81 104 GLY A O 1
ATOM 758 N N . GLY A 1 105 ? 19.542 -3.966 0.261 1.00 72.50 105 GLY A N 1
ATOM 759 C CA . GLY A 1 105 ? 19.504 -2.548 -0.093 1.00 72.50 105 GLY A CA 1
ATOM 760 C C . GLY A 1 105 ? 19.290 -1.713 1.158 1.00 72.50 105 GLY A C 1
ATOM 761 O O . GLY A 1 105 ? 18.418 -2.040 1.954 1.00 72.50 105 GLY A O 1
ATOM 762 N N . ASN A 1 106 ? 20.045 -0.640 1.315 1.00 73.19 106 ASN A N 1
ATOM 763 C CA . ASN A 1 106 ? 19.756 0.383 2.302 1.00 73.19 106 ASN A CA 1
ATOM 764 C C . ASN A 1 106 ? 19.297 1.620 1.533 1.00 73.19 106 ASN A C 1
ATOM 766 O O . ASN A 1 106 ? 19.961 2.044 0.585 1.00 73.19 106 ASN A O 1
ATOM 770 N N . VAL A 1 107 ? 18.127 2.134 1.898 1.00 67.12 107 VAL A N 1
ATOM 771 C CA . VAL A 1 107 ? 17.674 3.429 1.406 1.00 67.12 107 VAL A CA 1
ATOM 772 C C . VAL A 1 107 ? 18.056 4.452 2.460 1.00 67.12 107 VAL A C 1
ATOM 774 O O . VAL A 1 107 ? 17.645 4.341 3.620 1.00 67.12 107 VAL A O 1
ATOM 777 N N . VAL A 1 108 ? 18.808 5.470 2.045 1.00 60.50 108 VAL A N 1
ATOM 778 C CA . VAL A 1 108 ? 19.067 6.650 2.869 1.00 60.50 108 VAL A CA 1
ATOM 779 C C . VAL A 1 108 ? 17.784 7.479 2.921 1.00 60.50 108 VAL A C 1
ATOM 781 O O . VAL A 1 108 ? 17.624 8.447 2.191 1.00 60.50 108 VAL A O 1
ATOM 784 N N . THR A 1 109 ? 16.851 7.096 3.788 1.00 57.62 109 THR A N 1
ATOM 785 C CA . THR A 1 109 ? 15.876 8.042 4.329 1.00 57.62 109 THR A CA 1
ATOM 786 C C . THR A 1 109 ? 16.645 8.961 5.269 1.00 57.62 109 THR A C 1
ATOM 788 O O . THR A 1 109 ? 17.450 8.492 6.066 1.00 57.62 109 THR A O 1
ATOM 791 N N . ARG A 1 110 ? 16.517 10.280 5.141 1.00 59.03 110 ARG A N 1
ATOM 792 C CA . ARG A 1 110 ? 17.175 11.190 6.090 1.00 59.03 110 ARG A CA 1
ATOM 793 C C . ARG A 1 110 ? 16.221 11.492 7.251 1.00 59.03 110 ARG A C 1
ATOM 795 O O . ARG A 1 110 ? 15.019 11.537 7.019 1.00 59.03 110 ARG A O 1
ATOM 802 N N . PRO A 1 111 ? 16.713 11.701 8.485 1.00 59.00 111 PRO A N 1
ATOM 803 C CA . PRO A 1 111 ? 18.111 11.589 8.911 1.00 59.00 111 PRO A CA 1
ATOM 804 C C . PRO A 1 111 ? 18.602 10.137 9.071 1.00 59.00 111 PRO A C 1
ATOM 806 O O . PRO A 1 111 ? 19.810 9.920 9.003 1.00 59.00 111 PRO A O 1
ATOM 809 N N . ASP A 1 112 ? 17.695 9.165 9.223 1.00 70.00 112 ASP A N 1
ATOM 810 C CA . ASP A 1 112 ? 18.024 7.770 9.534 1.00 70.00 112 ASP A CA 1
ATOM 811 C C . ASP A 1 112 ? 17.679 6.814 8.393 1.00 70.00 112 ASP A C 1
ATOM 813 O O . ASP A 1 112 ? 16.526 6.705 7.968 1.00 70.00 112 ASP A O 1
ATOM 817 N N . SER A 1 113 ? 18.685 6.081 7.919 1.00 73.19 113 SER A N 1
ATOM 818 C CA . SER A 1 113 ? 18.511 5.097 6.856 1.00 73.19 113 SER A CA 1
ATOM 819 C C . SER A 1 113 ? 17.708 3.879 7.306 1.00 73.19 113 SER A C 1
ATOM 821 O O . SER A 1 113 ? 17.767 3.491 8.475 1.00 73.19 113 SER A O 1
ATOM 823 N N . ARG A 1 114 ? 17.073 3.192 6.355 1.00 77.50 114 ARG A N 1
ATOM 824 C CA . ARG A 1 114 ? 16.368 1.931 6.606 1.00 77.50 114 ARG A CA 1
ATOM 825 C C . ARG A 1 114 ? 16.854 0.819 5.688 1.00 77.50 114 ARG A C 1
ATOM 827 O O . ARG A 1 114 ? 17.016 1.001 4.479 1.00 77.50 114 ARG A O 1
ATOM 834 N N . ASP A 1 115 ? 17.007 -0.368 6.263 1.00 81.12 115 ASP A N 1
ATOM 835 C CA . ASP A 1 115 ? 17.317 -1.565 5.494 1.00 81.12 115 ASP A CA 1
ATOM 836 C C . ASP A 1 115 ? 16.058 -2.115 4.817 1.00 81.12 115 ASP A C 1
ATOM 838 O O . ASP A 1 115 ? 14.990 -2.273 5.419 1.00 81.12 115 ASP A O 1
ATOM 842 N N . ALA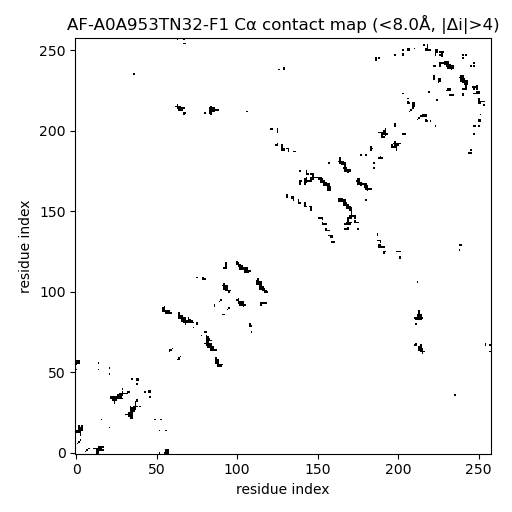 A 1 116 ? 16.191 -2.453 3.540 1.00 84.12 116 ALA A N 1
ATOM 843 C CA . ALA A 1 116 ? 15.173 -3.154 2.785 1.00 84.12 116 ALA A CA 1
ATOM 844 C C . ALA A 1 116 ? 15.028 -4.578 3.334 1.00 84.12 116 ALA A C 1
ATOM 846 O O . ALA A 1 116 ? 15.880 -5.448 3.126 1.00 84.12 116 ALA A O 1
ATOM 847 N N . GLY A 1 117 ? 13.916 -4.820 4.027 1.00 82.56 117 GLY A N 1
ATOM 848 C CA . GLY A 1 117 ? 13.549 -6.146 4.504 1.00 82.56 117 GLY A CA 1
ATOM 849 C C . GLY A 1 117 ? 13.247 -7.131 3.369 1.00 82.56 117 GLY A C 1
ATOM 850 O O . GLY A 1 117 ? 13.063 -6.765 2.202 1.00 82.56 117 GLY A O 1
ATOM 851 N N . HIS A 1 118 ? 13.142 -8.410 3.729 1.00 85.69 118 HIS A N 1
ATOM 852 C CA . HIS A 1 118 ? 12.688 -9.432 2.793 1.00 85.69 118 HIS A CA 1
ATOM 853 C C . HIS A 1 118 ? 11.192 -9.303 2.486 1.00 85.69 118 HIS A C 1
ATOM 855 O O . HIS A 1 118 ? 10.389 -8.933 3.342 1.00 85.69 118 HIS A O 1
ATOM 861 N N . LEU A 1 119 ? 10.784 -9.734 1.291 1.00 87.56 119 LEU A N 1
ATOM 862 C CA . LEU A 1 119 ? 9.376 -9.688 0.867 1.00 87.56 119 LEU A CA 1
ATOM 863 C C . LEU A 1 119 ? 8.605 -10.994 1.128 1.00 87.56 119 LEU A C 1
ATOM 865 O O . LEU A 1 119 ? 7.403 -11.074 0.869 1.00 87.56 119 LEU A O 1
ATOM 869 N N . PHE A 1 120 ? 9.267 -12.038 1.641 1.00 86.62 120 PHE A N 1
ATOM 870 C CA . PHE A 1 120 ? 8.595 -13.295 1.981 1.00 86.62 120 PHE A CA 1
ATOM 871 C C . PHE A 1 120 ? 7.472 -13.086 2.998 1.00 86.62 120 PHE A C 1
ATOM 873 O O . PHE A 1 120 ? 7.682 -12.508 4.062 1.00 86.62 120 PHE A O 1
ATOM 880 N N . GLY A 1 121 ? 6.279 -13.577 2.659 1.00 90.00 121 GLY A N 1
ATOM 881 C CA . GLY A 1 121 ? 5.101 -13.477 3.518 1.00 90.00 121 GLY A CA 1
ATOM 882 C C . GLY A 1 121 ? 4.536 -12.062 3.668 1.00 90.00 121 GLY A C 1
ATOM 883 O O . GLY A 1 121 ? 3.630 -11.882 4.474 1.00 90.00 121 GLY A O 1
ATOM 884 N N . LEU A 1 122 ? 5.015 -11.069 2.905 1.00 90.81 122 LEU A N 1
ATOM 885 C CA . LEU A 1 122 ? 4.563 -9.680 3.042 1.00 90.81 122 LEU A CA 1
ATOM 886 C C . LEU A 1 122 ? 3.045 -9.542 2.862 1.00 90.81 122 LEU A C 1
ATOM 888 O O . LEU A 1 122 ? 2.389 -8.918 3.687 1.00 90.81 122 LEU A O 1
ATOM 892 N N . GLY A 1 123 ? 2.480 -10.204 1.846 1.00 92.25 123 GLY A N 1
ATOM 893 C CA . GLY A 1 123 ? 1.029 -10.225 1.630 1.00 92.25 123 GLY A CA 1
ATOM 894 C C . GLY A 1 123 ? 0.254 -10.872 2.782 1.00 92.25 123 GLY A C 1
ATOM 895 O O . GLY A 1 123 ? -0.823 -10.408 3.130 1.00 92.25 123 GLY A O 1
ATOM 896 N N . LEU A 1 124 ? 0.813 -11.900 3.432 1.00 93.44 124 LEU A N 1
ATOM 897 C CA . LEU A 1 124 ? 0.186 -12.514 4.610 1.00 93.44 124 LEU A CA 1
ATOM 898 C C . LEU A 1 124 ? 0.199 -11.558 5.808 1.00 93.44 124 LEU A C 1
ATOM 900 O O . LEU A 1 124 ? -0.780 -11.503 6.543 1.00 93.44 124 LEU A O 1
ATOM 904 N N . LYS A 1 125 ? 1.282 -10.791 5.995 1.00 93.62 125 LYS A N 1
ATOM 905 C CA . LYS A 1 125 ? 1.350 -9.752 7.034 1.00 93.62 125 LYS A CA 1
ATOM 906 C C . LYS A 1 125 ? 0.316 -8.649 6.803 1.00 93.62 125 LYS A C 1
ATOM 908 O O . LYS A 1 125 ? -0.349 -8.261 7.757 1.00 93.62 125 LYS A O 1
ATOM 913 N N . GLU A 1 126 ? 0.169 -8.177 5.562 1.00 94.69 126 GLU A N 1
ATOM 914 C CA . GLU A 1 126 ? -0.854 -7.186 5.193 1.00 94.69 126 GLU A CA 1
ATOM 915 C C . GLU A 1 126 ? -2.265 -7.712 5.490 1.00 94.69 126 GLU A C 1
ATOM 917 O O . GLU A 1 126 ? -3.011 -7.071 6.227 1.00 94.69 126 GLU A O 1
ATOM 922 N N . MET A 1 127 ? -2.601 -8.911 5.001 1.00 94.06 127 MET A N 1
ATOM 923 C CA . MET A 1 127 ? -3.923 -9.510 5.223 1.00 94.06 127 MET A CA 1
ATOM 924 C C . MET A 1 127 ? -4.215 -9.747 6.709 1.00 94.06 127 MET A C 1
ATOM 926 O O . MET A 1 127 ? -5.299 -9.414 7.177 1.00 94.06 127 MET A O 1
ATOM 930 N N . LEU A 1 128 ? -3.247 -10.253 7.482 1.00 95.25 128 LEU A N 1
ATOM 931 C CA . LEU A 1 128 ? -3.426 -10.458 8.924 1.00 95.25 128 LEU A CA 1
ATOM 932 C C . LEU A 1 128 ? -3.668 -9.147 9.677 1.00 95.25 128 LEU A C 1
ATOM 934 O O . LEU A 1 128 ? -4.484 -9.118 10.595 1.00 95.25 128 LEU A O 1
ATOM 938 N N . ALA A 1 129 ? -2.977 -8.066 9.311 1.00 95.19 129 ALA A N 1
ATOM 939 C CA . ALA A 1 129 ? -3.207 -6.762 9.922 1.00 95.19 129 ALA A CA 1
ATOM 940 C C . ALA A 1 129 ? -4.590 -6.194 9.584 1.00 95.19 129 ALA A C 1
ATOM 942 O O . ALA A 1 129 ? -5.228 -5.600 10.456 1.00 95.19 129 ALA A O 1
ATOM 943 N N . ASP A 1 130 ? -5.070 -6.398 8.356 1.00 94.50 130 ASP A N 1
ATOM 944 C CA . ASP A 1 130 ? -6.414 -5.978 7.952 1.00 94.50 130 ASP A CA 1
ATOM 945 C C . ASP A 1 130 ? -7.498 -6.782 8.692 1.00 94.50 130 ASP A C 1
ATOM 947 O O . ASP A 1 130 ? -8.428 -6.198 9.249 1.00 94.50 130 ASP A O 1
ATOM 951 N N . GLU A 1 131 ? -7.324 -8.103 8.819 1.00 95.50 131 GLU A N 1
ATOM 952 C CA . GLU A 1 131 ? -8.209 -8.967 9.613 1.00 95.50 131 GLU A CA 1
ATOM 953 C C . GLU A 1 131 ? -8.245 -8.559 11.092 1.00 95.50 131 GLU A C 1
ATOM 955 O O . GLU A 1 131 ? -9.322 -8.408 11.667 1.00 95.50 131 GLU A O 1
ATOM 960 N N . ILE A 1 132 ? -7.080 -8.336 11.712 1.00 97.81 132 ILE A N 1
ATOM 961 C CA . ILE A 1 132 ? -7.013 -7.878 13.105 1.00 97.81 132 ILE A CA 1
ATOM 962 C C . ILE A 1 132 ? -7.713 -6.524 13.240 1.00 97.81 132 ILE A C 1
ATOM 964 O O . ILE A 1 132 ? -8.529 -6.350 14.139 1.00 97.81 132 ILE A O 1
ATOM 968 N N . THR A 1 133 ? -7.454 -5.580 12.333 1.00 97.00 133 THR A N 1
ATOM 969 C CA . THR A 1 133 ? -8.117 -4.266 12.337 1.00 97.00 133 THR A CA 1
ATOM 970 C C . THR A 1 133 ? -9.641 -4.411 12.302 1.00 97.00 133 THR A C 1
ATOM 972 O O . THR A 1 133 ? -10.344 -3.743 13.066 1.00 97.00 133 THR A O 1
ATOM 975 N N . ALA A 1 134 ? -10.164 -5.293 11.445 1.00 96.12 134 ALA A N 1
ATOM 976 C CA . ALA A 1 134 ? -11.595 -5.560 11.351 1.00 96.12 134 ALA A CA 1
ATOM 977 C C . ALA A 1 134 ? -12.166 -6.124 12.664 1.00 96.12 134 ALA A C 1
ATOM 979 O O . ALA A 1 134 ? -13.202 -5.643 13.132 1.00 96.12 134 ALA A O 1
ATOM 980 N N . ASP A 1 135 ? -11.474 -7.071 13.302 1.00 98.31 135 ASP A N 1
ATOM 981 C CA . ASP A 1 135 ? -11.873 -7.643 14.596 1.00 98.31 135 ASP A CA 1
ATOM 982 C C . ASP A 1 135 ? -11.887 -6.581 15.713 1.00 98.31 135 ASP A C 1
ATOM 984 O O . ASP A 1 135 ? -12.838 -6.494 16.503 1.00 98.31 135 ASP A O 1
ATOM 988 N N . LEU A 1 136 ? -10.852 -5.732 15.775 1.00 98.62 136 LEU A N 1
ATOM 989 C CA . LEU A 1 136 ? -10.741 -4.672 16.781 1.00 98.62 136 LEU A CA 1
ATOM 990 C C . LEU A 1 136 ? -11.848 -3.624 16.617 1.00 98.62 136 LEU A C 1
ATOM 992 O O . LEU A 1 136 ? -12.507 -3.257 17.594 1.00 98.62 136 LEU A O 1
ATOM 996 N N . ARG A 1 137 ? -12.101 -3.174 15.383 1.00 98.06 137 ARG A N 1
ATOM 997 C CA . ARG A 1 137 ? -13.172 -2.212 15.081 1.00 98.06 137 ARG A CA 1
ATOM 998 C C . ARG A 1 137 ? -14.561 -2.807 15.319 1.00 98.06 137 ARG A C 1
ATOM 1000 O O . ARG A 1 137 ? -15.405 -2.128 15.892 1.00 98.06 137 ARG A O 1
ATOM 1007 N N . SER A 1 138 ? -14.771 -4.085 15.007 1.00 98.44 138 SER A N 1
ATOM 1008 C CA . SER A 1 138 ? -16.024 -4.784 15.333 1.00 98.44 138 SER A CA 1
ATOM 1009 C C . SER A 1 138 ? -16.259 -4.853 16.846 1.00 98.44 138 SER A C 1
ATOM 1011 O O . SER A 1 138 ? -17.373 -4.638 17.321 1.00 98.44 138 SER A O 1
ATOM 1013 N N . THR A 1 139 ? -15.199 -5.083 17.628 1.00 98.75 139 THR A N 1
ATOM 1014 C CA . THR A 1 139 ? -15.276 -5.085 19.098 1.00 98.75 139 THR A CA 1
ATOM 1015 C C . THR A 1 139 ? -15.607 -3.698 19.652 1.00 98.75 139 THR A C 1
ATOM 1017 O O . THR A 1 139 ? -16.424 -3.580 20.565 1.00 98.75 139 THR A O 1
ATOM 1020 N N . ARG A 1 140 ? -15.022 -2.634 19.089 1.00 98.69 140 ARG A N 1
ATOM 1021 C CA . ARG A 1 140 ? -15.390 -1.248 19.419 1.00 98.69 140 ARG A CA 1
ATOM 1022 C C . ARG A 1 140 ? -16.874 -0.990 19.158 1.00 98.69 140 ARG A C 1
ATOM 1024 O O . ARG A 1 140 ? -17.563 -0.477 20.037 1.00 98.69 140 ARG A O 1
ATOM 1031 N N . ASP A 1 141 ? -17.359 -1.351 17.974 1.00 98.50 141 ASP A N 1
ATOM 1032 C CA . ASP A 1 141 ? -18.741 -1.089 17.559 1.00 98.50 141 ASP A CA 1
ATOM 1033 C C . ASP A 1 141 ? -19.739 -1.861 18.439 1.00 98.50 141 ASP A C 1
ATOM 1035 O O . ASP A 1 141 ? -20.780 -1.327 18.838 1.00 98.50 141 ASP A O 1
ATOM 1039 N N . LEU A 1 142 ? -19.381 -3.084 18.846 1.00 98.75 142 LEU A N 1
ATOM 1040 C CA . LEU A 1 142 ? -20.134 -3.857 19.830 1.00 98.75 142 LEU A CA 1
ATOM 1041 C C . LEU A 1 142 ? -20.143 -3.182 21.210 1.00 98.75 142 LEU A C 1
ATOM 1043 O O . LEU A 1 142 ? -21.200 -3.102 21.834 1.00 98.75 142 LEU A O 1
ATOM 1047 N N . ALA A 1 143 ? -19.002 -2.672 21.686 1.00 98.69 143 ALA A N 1
ATOM 1048 C CA . ALA A 1 143 ? -18.926 -1.969 22.968 1.00 98.69 143 ALA A CA 1
ATOM 1049 C C . ALA A 1 143 ? -19.849 -0.740 22.990 1.00 98.69 143 ALA A C 1
ATOM 1051 O O . ALA A 1 143 ? -20.572 -0.531 23.962 1.00 98.69 143 ALA A O 1
ATOM 1052 N N . VAL A 1 144 ? -19.870 0.038 21.903 1.00 98.69 144 VAL A N 1
ATOM 1053 C CA . VAL A 1 144 ? -20.776 1.187 21.747 1.00 98.69 144 VAL A CA 1
ATOM 1054 C C . VAL A 1 144 ? -22.237 0.739 21.739 1.00 98.69 144 VAL A C 1
ATOM 1056 O O . VAL A 1 144 ? -23.040 1.263 22.510 1.00 98.69 144 VAL A O 1
ATOM 1059 N N . THR A 1 145 ? -22.571 -0.268 20.928 1.00 98.75 145 THR A N 1
ATOM 1060 C CA . THR A 1 145 ? -23.942 -0.789 20.810 1.00 98.75 145 THR A CA 1
ATOM 1061 C C . THR A 1 145 ? -24.476 -1.264 22.163 1.00 98.75 145 THR A C 1
ATOM 1063 O O . THR A 1 145 ? -25.575 -0.885 22.570 1.00 98.75 145 THR A O 1
ATOM 1066 N N . LEU A 1 146 ? -23.682 -2.046 22.900 1.00 98.62 146 LEU A N 1
ATOM 1067 C CA . LEU A 1 146 ? -24.055 -2.525 24.230 1.00 98.62 146 LEU A CA 1
ATOM 1068 C C . LEU A 1 146 ? -24.195 -1.368 25.225 1.00 98.62 146 LEU A C 1
ATOM 1070 O O . LEU A 1 146 ? -25.138 -1.357 26.013 1.00 98.62 146 LEU A O 1
ATOM 1074 N N . ALA A 1 147 ? -23.302 -0.375 25.182 1.00 98.62 147 ALA A N 1
ATOM 1075 C CA . ALA A 1 147 ? -23.366 0.762 26.095 1.00 98.62 147 ALA A CA 1
ATOM 1076 C C . ALA A 1 147 ? -24.622 1.617 25.891 1.00 98.62 147 ALA A C 1
ATOM 1078 O O . ALA A 1 147 ? -25.240 2.062 26.861 1.00 98.62 147 ALA A O 1
ATOM 1079 N N . GLN A 1 148 ? -25.034 1.804 24.637 1.00 98.56 148 GLN A N 1
ATOM 1080 C CA . GLN A 1 148 ? -26.266 2.506 24.282 1.00 98.56 148 GLN A CA 1
ATOM 1081 C C . GLN A 1 148 ? -27.512 1.733 24.730 1.00 98.56 148 GLN A C 1
ATOM 1083 O O . GLN A 1 148 ? -28.411 2.315 25.337 1.00 98.56 148 GLN A O 1
ATOM 1088 N N . GLN A 1 149 ? -27.553 0.417 24.492 1.00 98.38 149 GLN A N 1
ATOM 1089 C CA . GLN A 1 149 ? -28.678 -0.438 24.891 1.00 98.38 149 GLN A CA 1
ATOM 1090 C C . GLN A 1 149 ? -28.846 -0.503 26.412 1.00 98.38 149 GLN A C 1
ATOM 1092 O O . GLN A 1 149 ? -29.957 -0.369 26.925 1.00 98.38 149 GLN A O 1
ATOM 1097 N N . MET A 1 150 ? -27.739 -0.670 27.136 1.00 97.56 150 MET A N 1
ATOM 1098 C CA . MET A 1 150 ? -27.737 -0.810 28.593 1.00 97.56 150 MET A CA 1
ATOM 1099 C C . MET A 1 150 ? -27.771 0.534 29.328 1.00 97.56 150 MET A C 1
ATOM 1101 O O . MET A 1 150 ? -27.953 0.559 30.544 1.00 97.56 150 MET A O 1
ATOM 1105 N N . LYS A 1 151 ? -27.585 1.652 28.611 1.00 98.00 151 LYS A N 1
ATOM 1106 C CA . LYS A 1 151 ? -27.432 3.005 29.172 1.00 98.00 151 LYS A CA 1
ATOM 1107 C C . LYS A 1 151 ? -26.319 3.096 30.228 1.00 98.00 151 LYS A C 1
ATOM 1109 O O . LYS A 1 151 ? -26.396 3.901 31.155 1.00 98.00 151 LYS A O 1
ATOM 1114 N N . HIS A 1 152 ? -25.274 2.281 30.088 1.00 97.75 152 HIS A N 1
ATOM 1115 C CA . HIS A 1 152 ? -24.117 2.240 30.982 1.00 97.75 152 HIS A CA 1
ATOM 1116 C C . HIS A 1 152 ? -22.826 2.019 30.176 1.00 97.75 152 HIS A C 1
ATOM 1118 O O . HIS A 1 152 ? -22.894 1.345 29.152 1.00 97.75 152 HIS A O 1
ATOM 1124 N N . PRO A 1 153 ? -21.658 2.558 30.576 1.00 98.56 153 PRO A N 1
ATOM 1125 C CA . PRO A 1 153 ? -20.402 2.278 29.882 1.00 98.56 153 PRO A CA 1
ATOM 1126 C C . PRO A 1 153 ? -20.095 0.777 29.811 1.00 98.56 153 PRO A C 1
ATOM 1128 O O . PRO A 1 153 ? -20.225 0.067 30.808 1.00 98.56 153 PRO A O 1
ATOM 1131 N N . MET A 1 154 ? -19.660 0.304 28.642 1.00 98.69 154 MET A N 1
ATOM 1132 C CA . MET A 1 154 ? -19.338 -1.104 28.402 1.00 98.69 154 MET A CA 1
ATOM 1133 C C . MET A 1 154 ? -17.883 -1.256 27.985 1.00 98.69 154 MET A C 1
ATOM 1135 O O . MET A 1 154 ? -17.477 -0.764 26.934 1.00 98.69 154 MET A O 1
ATOM 1139 N N . THR A 1 155 ? -17.107 -1.971 28.798 1.00 98.75 155 THR A N 1
ATOM 1140 C CA . THR A 1 155 ? -15.699 -2.271 28.519 1.00 98.75 155 THR A CA 1
ATOM 1141 C C . THR A 1 155 ? -15.552 -3.668 27.933 1.00 98.75 155 THR A C 1
ATOM 1143 O O . THR A 1 155 ? -15.932 -4.652 28.567 1.00 98.75 155 THR A O 1
ATOM 1146 N N . LEU A 1 156 ? -14.945 -3.770 26.750 1.00 98.75 156 LEU A N 1
ATOM 1147 C CA . LEU A 1 156 ? -14.627 -5.037 26.092 1.00 98.75 156 LEU A CA 1
ATOM 1148 C C . LEU A 1 156 ? -13.114 -5.218 25.934 1.00 98.75 156 LEU A C 1
ATOM 1150 O O . LEU A 1 156 ? -12.349 -4.258 25.826 1.00 98.75 156 LEU A O 1
ATOM 1154 N N . LYS A 1 157 ? -12.674 -6.479 25.927 1.00 98.75 157 LYS A N 1
ATOM 1155 C CA . LYS A 1 157 ? -11.277 -6.841 25.658 1.00 98.75 157 LYS A CA 1
ATOM 1156 C C . LYS A 1 157 ? -11.015 -6.797 24.160 1.00 98.75 157 LYS A C 1
ATOM 1158 O O . LYS A 1 157 ? -11.772 -7.382 23.396 1.00 98.75 157 LYS A O 1
ATOM 1163 N N . LEU A 1 158 ? -9.908 -6.179 23.770 1.00 98.81 158 LEU A N 1
ATOM 1164 C CA . LEU A 1 158 ? -9.430 -6.173 22.396 1.00 98.81 158 LEU A CA 1
ATOM 1165 C C . LEU A 1 158 ? -8.457 -7.340 22.201 1.00 98.81 158 LEU A C 1
ATOM 1167 O O . LEU A 1 158 ? -7.324 -7.304 22.686 1.00 98.81 158 LEU A O 1
ATOM 1171 N N . VAL A 1 159 ? -8.912 -8.402 21.539 1.00 98.44 159 VAL A N 1
ATOM 1172 C CA . VAL A 1 159 ? -8.108 -9.601 21.266 1.00 98.44 159 VAL A CA 1
ATOM 1173 C C . VAL A 1 159 ? -8.404 -10.085 19.856 1.00 98.44 159 VAL A C 1
ATOM 1175 O O . VAL A 1 159 ? -9.563 -10.292 19.514 1.00 98.44 159 VAL A O 1
ATOM 1178 N N . SER A 1 160 ? -7.364 -10.317 19.060 1.00 98.44 160 SER A N 1
ATOM 1179 C CA . SER A 1 160 ? -7.490 -10.966 17.753 1.00 98.44 160 SER A CA 1
ATOM 1180 C C . SER A 1 160 ? -6.246 -11.798 17.464 1.00 98.44 160 SER A C 1
ATOM 1182 O O . SER A 1 160 ? -5.144 -11.461 17.893 1.00 98.44 160 SER A O 1
ATOM 1184 N N . LYS A 1 161 ? -6.438 -12.944 16.802 1.00 97.12 161 LYS A N 1
ATOM 1185 C CA . LYS A 1 161 ? -5.381 -13.915 16.456 1.00 97.12 161 LYS A CA 1
ATOM 1186 C C . LYS A 1 161 ? -4.457 -14.288 17.634 1.00 97.12 161 LYS A C 1
ATOM 1188 O O . LYS A 1 161 ? -3.269 -14.527 17.455 1.00 97.12 161 LYS A O 1
ATOM 1193 N N . GLY A 1 162 ? -5.000 -14.324 18.854 1.00 96.88 162 GLY A N 1
ATOM 1194 C CA . GLY A 1 162 ? -4.250 -14.620 20.085 1.00 96.88 162 GLY A CA 1
ATOM 1195 C C . GLY A 1 162 ? -3.429 -13.452 20.652 1.00 96.88 162 GLY A C 1
ATOM 1196 O O . GLY A 1 162 ? -2.857 -13.590 21.733 1.00 96.88 162 GLY A O 1
ATOM 1197 N N . VAL A 1 163 ? -3.405 -12.297 19.983 1.00 97.88 163 VAL A N 1
ATOM 1198 C CA . VAL A 1 163 ? -2.719 -11.076 20.425 1.00 97.88 163 VAL A CA 1
ATOM 1199 C C . VAL A 1 163 ? -3.688 -10.188 21.206 1.00 97.88 163 VAL A C 1
ATOM 1201 O O . VAL A 1 163 ? -4.848 -10.027 20.825 1.00 97.88 163 VAL A O 1
ATOM 1204 N N . LYS A 1 164 ? -3.222 -9.621 22.324 1.00 98.44 164 LYS A N 1
ATOM 1205 C CA . LYS A 1 164 ? -4.002 -8.715 23.181 1.00 98.44 164 LYS A CA 1
ATOM 1206 C C . LYS A 1 164 ? -3.635 -7.263 22.873 1.00 98.44 164 LYS A C 1
ATOM 1208 O O . LYS A 1 164 ? -2.459 -6.923 22.916 1.00 98.44 164 LYS A O 1
ATOM 1213 N N . TYR A 1 165 ? -4.645 -6.420 22.683 1.00 98.56 165 TYR A N 1
ATOM 1214 C CA . TYR A 1 165 ? -4.527 -4.983 22.394 1.00 98.56 165 TYR A CA 1
ATOM 1215 C C . TYR A 1 165 ? -5.148 -4.120 23.505 1.00 98.56 165 TYR A C 1
ATOM 1217 O O . TYR A 1 165 ? -5.577 -2.989 23.286 1.00 98.56 165 TYR A O 1
ATOM 1225 N N . GLY A 1 166 ? -5.230 -4.673 24.718 1.00 98.50 166 GLY A N 1
ATOM 1226 C CA . GLY A 1 166 ? -5.811 -4.011 25.882 1.00 98.50 166 GLY A CA 1
ATOM 1227 C C . GLY A 1 166 ? -7.338 -4.097 25.929 1.00 98.50 166 GLY A C 1
ATOM 1228 O O . GLY A 1 166 ? -7.928 -5.153 25.679 1.00 98.50 166 GLY A O 1
ATOM 1229 N N . THR A 1 167 ? -7.984 -3.001 26.315 1.00 98.81 167 THR A N 1
ATOM 1230 C CA . THR A 1 167 ? -9.445 -2.908 26.442 1.00 98.81 167 THR A CA 1
ATOM 1231 C C . THR A 1 167 ? -9.956 -1.601 25.867 1.00 98.81 167 THR A C 1
ATOM 1233 O O . THR A 1 167 ? -9.246 -0.599 25.870 1.00 98.81 167 THR A O 1
ATOM 1236 N N . ILE A 1 168 ? -11.216 -1.602 25.451 1.00 98.81 168 ILE A N 1
ATOM 1237 C CA . ILE A 1 168 ? -11.907 -0.427 24.932 1.00 98.81 168 ILE A CA 1
ATOM 1238 C C . ILE A 1 168 ? -13.237 -0.255 25.645 1.00 98.81 168 ILE A C 1
ATOM 1240 O O . ILE A 1 168 ? -13.896 -1.250 25.951 1.00 98.81 168 ILE A O 1
ATOM 1244 N N . THR A 1 169 ? -13.634 0.986 25.907 1.00 98.81 169 THR A N 1
ATOM 1245 C CA . THR A 1 169 ? -14.903 1.272 26.582 1.00 98.81 169 THR A CA 1
ATOM 1246 C C . THR A 1 169 ? -15.804 2.101 25.681 1.00 98.81 169 THR A C 1
ATOM 1248 O O . THR A 1 169 ? -15.491 3.250 25.381 1.00 98.81 169 THR A O 1
ATOM 1251 N N . GLY A 1 170 ? -16.935 1.534 25.263 1.00 98.69 170 GLY A N 1
ATOM 1252 C CA . GLY A 1 170 ? -18.017 2.293 24.637 1.00 98.69 170 GLY A CA 1
ATOM 1253 C C . GLY A 1 170 ? -18.846 3.011 25.700 1.00 98.69 170 GLY A C 1
ATOM 1254 O O . GLY A 1 170 ? -19.064 2.471 26.789 1.00 98.69 170 GLY A O 1
ATOM 1255 N N . LYS A 1 171 ? -19.307 4.227 25.405 1.00 98.56 171 LYS A N 1
ATOM 1256 C CA . LYS A 1 171 ? -20.163 5.017 26.298 1.00 98.56 171 LYS A CA 1
ATOM 1257 C C . LYS A 1 171 ? -21.590 5.139 25.744 1.00 98.56 171 LYS A C 1
ATOM 1259 O O . LYS A 1 171 ? -21.785 5.049 24.532 1.00 98.56 171 LYS A O 1
ATOM 1264 N N . PRO A 1 172 ? -22.598 5.378 26.607 1.00 98.06 172 PRO A N 1
ATOM 1265 C CA . PRO A 1 172 ? -23.994 5.500 26.173 1.00 98.06 172 PRO A CA 1
ATOM 1266 C C . PRO A 1 172 ? -24.265 6.651 25.196 1.00 98.06 172 PRO A C 1
ATOM 1268 O O . PRO A 1 172 ? -25.253 6.612 24.472 1.00 98.06 172 PRO A O 1
ATOM 1271 N N . ASP A 1 173 ? -23.401 7.667 25.166 1.00 97.75 173 ASP A N 1
ATOM 1272 C CA . ASP A 1 173 ? -23.475 8.806 24.242 1.00 97.75 173 ASP A CA 1
ATOM 1273 C C . ASP A 1 173 ? -22.887 8.507 22.849 1.00 97.75 173 ASP A C 1
ATOM 1275 O O . ASP A 1 173 ? -22.892 9.372 21.977 1.00 97.75 173 ASP A O 1
ATOM 1279 N N . GLY A 1 174 ? -22.388 7.286 22.621 1.00 97.31 174 GLY A N 1
ATOM 1280 C CA . GLY A 1 174 ? -21.735 6.877 21.377 1.00 97.31 174 GLY A CA 1
ATOM 1281 C C . GLY A 1 174 ? -20.228 7.143 21.336 1.00 97.31 174 GLY A C 1
ATOM 1282 O O . GLY A 1 174 ? -19.561 6.682 20.411 1.00 97.31 174 GLY A O 1
ATOM 1283 N N . SER A 1 175 ? -19.667 7.842 22.327 1.00 98.06 175 SER A N 1
ATOM 1284 C CA . SER A 1 175 ? -18.223 8.062 22.410 1.00 98.06 175 SER A CA 1
ATOM 1285 C C . SER A 1 175 ? -17.479 6.808 22.878 1.00 98.06 175 SER A C 1
ATOM 1287 O O . SER A 1 175 ? -18.051 5.875 23.449 1.00 98.06 175 SER A O 1
ATOM 1289 N N . 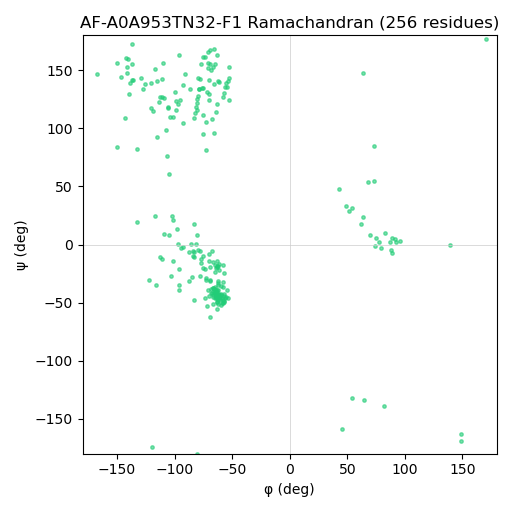VAL A 1 176 ? -16.171 6.783 22.625 1.00 98.25 176 VAL A N 1
ATOM 1290 C CA . VAL A 1 176 ? -15.301 5.649 22.937 1.00 98.25 176 VAL A CA 1
ATOM 1291 C C . VAL A 1 176 ? -14.107 6.134 23.748 1.00 98.25 176 VAL A C 1
ATOM 1293 O O . VAL A 1 176 ? -13.480 7.132 23.407 1.00 98.25 176 VAL A O 1
ATOM 1296 N N . ASP A 1 177 ? -13.787 5.421 24.823 1.00 98.44 177 ASP A N 1
ATOM 1297 C CA . ASP A 1 177 ? -12.548 5.583 25.578 1.00 98.44 177 ASP A CA 1
ATOM 1298 C C . ASP A 1 177 ? -11.534 4.515 25.145 1.00 98.44 177 ASP A C 1
ATOM 1300 O O . ASP A 1 177 ? -11.745 3.308 25.318 1.00 98.44 177 ASP A O 1
ATOM 1304 N N . THR A 1 178 ? -10.434 4.994 24.565 1.00 98.44 178 THR A N 1
ATOM 1305 C CA . THR A 1 178 ? -9.308 4.206 24.055 1.00 98.44 178 THR A CA 1
ATOM 1306 C C . THR A 1 178 ? -8.072 4.276 24.959 1.00 98.44 178 THR A C 1
ATOM 1308 O O . THR A 1 178 ? -7.027 3.744 24.602 1.00 98.44 178 THR A O 1
ATOM 1311 N N . SER A 1 179 ? -8.162 4.863 26.160 1.00 98.31 179 SER A N 1
ATOM 1312 C CA . SER A 1 179 ? -7.019 5.057 27.077 1.00 98.31 179 SER A CA 1
ATOM 1313 C C . SER A 1 179 ? -6.341 3.761 27.541 1.00 98.31 179 SER A C 1
ATOM 1315 O O . SER A 1 179 ? -5.230 3.788 28.074 1.00 98.31 179 SER A O 1
ATOM 1317 N N . LYS A 1 180 ? -7.014 2.618 27.370 1.00 98.50 180 LYS A N 1
ATOM 1318 C CA . LYS A 1 180 ? -6.504 1.278 27.687 1.00 98.50 180 LYS A CA 1
ATOM 1319 C C . LYS A 1 180 ? -6.208 0.430 26.445 1.00 98.50 180 LYS A C 1
ATOM 1321 O O . LYS A 1 180 ? -5.923 -0.759 26.605 1.00 98.50 180 LYS A O 1
ATOM 1326 N N . VAL A 1 181 ? -6.253 1.015 25.246 1.00 98.62 181 VAL A N 1
ATOM 1327 C CA . VAL A 1 181 ? -5.770 0.398 24.001 1.00 98.62 181 VAL A CA 1
ATOM 1328 C C . VAL A 1 181 ? -4.244 0.324 24.043 1.00 98.62 181 VAL A C 1
ATOM 1330 O O . VAL A 1 181 ? -3.585 1.217 24.571 1.00 98.62 181 VAL A O 1
ATOM 1333 N N . GLN A 1 182 ? -3.676 -0.770 23.540 1.00 98.06 182 GLN A N 1
ATOM 1334 C CA . GLN A 1 182 ? -2.236 -1.032 23.569 1.00 98.06 182 GLN A CA 1
ATOM 1335 C C . GLN A 1 182 ? -1.756 -1.576 22.226 1.00 98.06 182 GLN A C 1
ATOM 1337 O O . GLN A 1 182 ? -2.430 -2.406 21.619 1.00 98.06 182 GLN A O 1
ATOM 1342 N N . GLY A 1 183 ? -0.565 -1.153 21.796 1.00 94.00 183 GLY A N 1
ATOM 1343 C CA . GLY A 1 183 ? 0.113 -1.680 20.604 1.00 94.00 183 GLY A CA 1
ATOM 1344 C C . GLY A 1 183 ? -0.463 -1.232 19.256 1.00 94.00 183 GLY A C 1
ATOM 1345 O O . GLY A 1 183 ? 0.079 -1.617 18.226 1.00 94.00 183 GLY A O 1
ATOM 1346 N N . VAL A 1 184 ? -1.534 -0.435 19.255 1.00 95.44 184 VAL A N 1
ATOM 1347 C CA . VAL A 1 184 ? -2.131 0.213 18.078 1.00 95.44 184 VAL A CA 1
ATOM 1348 C C . VAL A 1 184 ? -2.612 1.612 18.454 1.00 95.44 184 VAL A C 1
ATOM 1350 O O . VAL A 1 184 ? -2.826 1.898 19.636 1.00 95.44 184 VAL A O 1
ATOM 1353 N N . ASP A 1 185 ? -2.805 2.461 17.449 1.00 94.62 185 ASP A N 1
ATOM 1354 C CA . ASP A 1 185 ? -3.368 3.797 17.625 1.00 94.62 185 ASP A CA 1
ATOM 1355 C C . ASP A 1 185 ? -4.860 3.739 18.015 1.00 94.62 185 ASP A C 1
ATOM 1357 O O . ASP A 1 185 ? -5.527 2.703 17.927 1.00 94.62 185 ASP A O 1
ATOM 1361 N N . ALA A 1 186 ? -5.414 4.877 18.446 1.00 95.69 186 ALA A N 1
ATOM 1362 C CA . ALA A 1 186 ? -6.814 4.984 18.873 1.00 95.69 186 ALA A CA 1
ATOM 1363 C C . ALA A 1 186 ? -7.836 4.667 17.758 1.00 95.69 186 ALA A C 1
ATOM 1365 O O . ALA A 1 186 ? -8.993 4.367 18.054 1.00 95.69 186 ALA A O 1
ATOM 1366 N N . ASP A 1 187 ? -7.418 4.711 16.490 1.00 95.06 187 ASP A N 1
ATOM 1367 C CA . ASP A 1 187 ? -8.220 4.320 15.322 1.00 95.06 187 ASP A CA 1
ATOM 1368 C C . ASP A 1 187 ? -8.319 2.790 15.127 1.00 95.06 187 ASP A C 1
ATOM 1370 O O . ASP A 1 187 ? -9.079 2.315 14.267 1.00 95.06 187 ASP A O 1
ATOM 1374 N N . LEU A 1 188 ? -7.588 2.030 15.954 1.00 97.31 188 LEU A N 1
ATOM 1375 C CA . LEU A 1 188 ? -7.483 0.571 15.976 1.00 97.31 188 LEU A CA 1
ATOM 1376 C C . LEU A 1 188 ? -6.905 -0.040 14.692 1.00 97.31 188 LEU A C 1
ATOM 1378 O O . LEU A 1 188 ? -7.080 -1.237 14.453 1.00 97.31 188 LEU A O 1
ATOM 1382 N N . ARG A 1 189 ? -6.231 0.759 13.858 1.00 96.00 189 ARG A N 1
ATOM 1383 C CA . ARG A 1 189 ? -5.598 0.288 12.627 1.00 96.00 189 ARG A CA 1
ATOM 1384 C C . ARG A 1 189 ? -4.254 -0.358 12.946 1.00 96.00 189 ARG A C 1
ATOM 1386 O O . ARG A 1 189 ? -3.347 0.279 13.476 1.00 96.00 189 ARG A O 1
ATOM 1393 N N . VAL A 1 190 ? -4.095 -1.622 12.564 1.00 95.44 190 VAL A N 1
ATOM 1394 C CA . VAL A 1 190 ? -2.785 -2.281 12.591 1.00 95.44 190 VAL A CA 1
ATOM 1395 C C . VAL A 1 190 ? -1.992 -1.858 11.355 1.00 95.44 190 VAL A C 1
ATOM 1397 O O . VAL A 1 190 ? -2.477 -1.980 10.229 1.00 95.44 190 VAL A O 1
ATOM 1400 N N . LYS A 1 191 ? -0.761 -1.382 11.563 1.00 94.38 191 LYS A N 1
ATOM 1401 C CA . LYS A 1 191 ? 0.167 -0.942 10.511 1.00 94.38 191 LYS A CA 1
ATOM 1402 C C . LYS A 1 191 ? 1.294 -1.981 10.376 1.00 94.38 191 LYS A C 1
ATOM 1404 O O . LYS A 1 191 ? 2.195 -1.998 11.210 1.00 94.38 191 LYS A O 1
ATOM 1409 N N . PRO A 1 192 ? 1.224 -2.914 9.404 1.00 91.94 192 PRO A N 1
ATOM 1410 C CA . PRO A 1 192 ? 2.135 -4.062 9.336 1.00 91.94 192 PRO A CA 1
ATOM 1411 C C . PRO A 1 192 ? 3.468 -3.761 8.651 1.00 91.94 192 PRO A C 1
ATOM 1413 O O . PRO A 1 192 ? 4.348 -4.627 8.620 1.00 91.94 192 PRO A O 1
ATOM 1416 N N . LEU A 1 193 ? 3.582 -2.593 8.024 1.00 88.81 193 LEU A N 1
ATOM 1417 C CA . LEU A 1 193 ? 4.714 -2.218 7.196 1.00 88.81 193 LEU A CA 1
ATOM 1418 C C . LEU A 1 193 ? 5.515 -1.119 7.880 1.00 88.81 193 LEU A C 1
ATOM 1420 O O . LEU A 1 193 ? 4.949 -0.198 8.470 1.00 88.81 193 LEU A O 1
ATOM 1424 N N . PHE A 1 194 ? 6.834 -1.229 7.723 1.00 83.88 194 PHE A N 1
ATOM 1425 C CA . PHE A 1 194 ? 7.843 -0.478 8.466 1.00 83.88 194 PHE A CA 1
ATOM 1426 C C . PHE A 1 194 ? 7.843 -0.780 9.973 1.00 83.88 194 PHE A C 1
ATOM 1428 O O . PHE A 1 194 ? 6.817 -1.122 10.556 1.00 83.88 194 PHE A O 1
ATOM 1435 N N . ALA A 1 195 ? 9.014 -0.715 10.609 1.00 81.88 195 ALA A N 1
ATOM 1436 C CA . ALA A 1 195 ? 9.142 -1.066 12.027 1.00 81.88 195 ALA A CA 1
ATOM 1437 C C . ALA A 1 195 ? 8.451 -0.031 12.929 1.00 81.88 195 ALA A C 1
ATOM 1439 O O . ALA A 1 195 ? 7.925 -0.371 13.985 1.00 81.88 195 ALA A O 1
ATOM 1440 N N . GLU A 1 196 ? 8.418 1.215 12.472 1.00 83.94 196 GLU A N 1
ATOM 1441 C CA . GLU A 1 196 ? 7.740 2.349 13.083 1.00 83.94 196 GLU A CA 1
ATOM 1442 C C . GLU A 1 196 ? 6.247 2.448 12.714 1.00 83.94 196 GLU A C 1
ATOM 1444 O O . GLU A 1 196 ? 5.534 3.279 13.271 1.00 83.94 196 GLU A O 1
ATOM 1449 N N . GLY A 1 197 ? 5.753 1.591 11.811 1.00 85.25 197 GLY A N 1
ATOM 1450 C CA . GLY A 1 197 ? 4.341 1.547 11.427 1.00 85.25 197 GLY A CA 1
ATOM 1451 C C . GLY A 1 197 ? 3.908 2.720 10.544 1.00 85.25 197 GLY A C 1
ATOM 1452 O O . GLY A 1 197 ? 2.949 3.417 10.869 1.00 85.25 197 GLY A O 1
ATOM 1453 N N . SER A 1 198 ? 4.591 2.940 9.419 1.00 82.88 198 SER A N 1
ATOM 1454 C CA . SER A 1 198 ? 4.354 4.106 8.549 1.00 82.88 198 SER A CA 1
ATOM 1455 C C . SER A 1 198 ? 3.214 3.923 7.537 1.00 82.88 198 SER A C 1
ATOM 1457 O O . SER A 1 198 ? 2.576 4.901 7.162 1.00 82.88 198 SER A O 1
ATOM 1459 N N . THR A 1 199 ? 2.916 2.692 7.100 1.00 89.44 199 THR A N 1
ATOM 1460 C CA . THR A 1 199 ? 1.839 2.421 6.123 1.00 89.44 199 THR A CA 1
ATOM 1461 C C . THR A 1 199 ? 1.065 1.152 6.464 1.00 89.44 199 THR A C 1
ATOM 1463 O O . THR A 1 199 ? 1.529 0.264 7.187 1.00 89.44 199 THR A O 1
ATOM 1466 N N . ILE A 1 200 ? -0.141 1.070 5.910 1.00 92.31 200 ILE A N 1
ATOM 1467 C CA . ILE A 1 200 ? -1.058 -0.048 6.070 1.00 92.31 200 ILE A CA 1
ATOM 1468 C C . ILE A 1 200 ? -1.080 -0.994 4.868 1.00 92.31 200 ILE A C 1
ATOM 1470 O O . ILE A 1 200 ? -1.631 -2.084 5.012 1.00 92.31 200 ILE A O 1
ATOM 1474 N N . SER A 1 201 ? -0.533 -0.593 3.708 1.00 93.19 201 SER A N 1
ATOM 1475 C CA . SER A 1 201 ? -0.687 -1.339 2.453 1.00 93.19 201 SER A CA 1
ATOM 1476 C C . SER A 1 201 ? 0.591 -1.464 1.627 1.00 93.19 201 SER A C 1
ATOM 1478 O O . SER A 1 201 ? 1.349 -0.514 1.444 1.00 93.19 201 SER A O 1
ATOM 1480 N N . ILE A 1 202 ? 0.774 -2.637 1.020 1.00 93.06 202 ILE A N 1
ATOM 1481 C CA . ILE A 1 202 ? 1.780 -2.899 -0.007 1.00 93.06 202 ILE A CA 1
ATOM 1482 C C . ILE A 1 202 ? 1.554 -1.985 -1.213 1.00 93.06 202 ILE A C 1
ATOM 1484 O O . ILE A 1 202 ? 2.527 -1.543 -1.812 1.00 93.06 202 ILE A O 1
ATOM 1488 N N . ARG A 1 203 ? 0.301 -1.676 -1.577 1.00 93.19 203 ARG A N 1
ATOM 1489 C CA . ARG A 1 203 ? 0.006 -0.772 -2.701 1.00 93.19 203 ARG A CA 1
ATOM 1490 C C . ARG A 1 203 ? 0.546 0.629 -2.438 1.00 93.19 203 ARG A C 1
ATOM 1492 O O . ARG A 1 203 ? 1.239 1.165 -3.294 1.00 93.19 203 ARG A O 1
ATOM 1499 N N . GLU A 1 204 ? 0.259 1.178 -1.261 1.00 91.88 204 GLU A N 1
ATOM 1500 C CA . GLU A 1 204 ? 0.766 2.485 -0.826 1.00 91.88 204 GLU A CA 1
ATOM 1501 C C . GLU A 1 204 ? 2.299 2.496 -0.819 1.00 91.88 204 GLU A C 1
ATOM 1503 O O . GLU A 1 204 ? 2.910 3.380 -1.418 1.00 91.88 204 GLU A O 1
ATOM 1508 N N . PHE A 1 205 ? 2.920 1.446 -0.266 1.00 90.75 205 PHE A N 1
ATOM 1509 C CA . PHE A 1 205 ? 4.371 1.272 -0.326 1.00 90.75 205 PHE A CA 1
ATOM 1510 C C . PHE A 1 205 ? 4.907 1.250 -1.764 1.00 90.75 205 PHE A C 1
ATOM 1512 O O . PHE A 1 205 ? 5.867 1.950 -2.058 1.00 90.75 205 PHE A O 1
ATOM 1519 N N . VAL A 1 206 ? 4.320 0.452 -2.664 1.00 91.88 206 VAL A N 1
ATOM 1520 C CA . VAL A 1 206 ? 4.806 0.316 -4.046 1.00 91.88 206 VAL A CA 1
ATOM 1521 C C . VAL A 1 206 ? 4.662 1.624 -4.816 1.00 91.88 206 VAL A C 1
ATOM 1523 O O . VAL A 1 206 ? 5.592 1.988 -5.523 1.00 91.88 206 VAL A O 1
ATOM 1526 N N . VAL A 1 207 ? 3.541 2.335 -4.682 1.00 92.25 207 VAL A N 1
ATOM 1527 C CA . VAL A 1 207 ? 3.329 3.622 -5.366 1.00 92.25 207 VAL A CA 1
ATOM 1528 C C . VAL A 1 207 ? 4.329 4.668 -4.877 1.00 92.25 207 VAL A C 1
ATOM 1530 O O . VAL A 1 207 ? 4.984 5.304 -5.698 1.00 92.25 207 VAL A O 1
ATOM 1533 N N . GLY A 1 208 ? 4.521 4.783 -3.559 1.00 88.62 208 GLY A N 1
ATOM 1534 C CA . GLY A 1 208 ? 5.535 5.675 -2.999 1.00 88.62 208 GLY A CA 1
ATOM 1535 C C . GLY A 1 208 ? 6.957 5.273 -3.39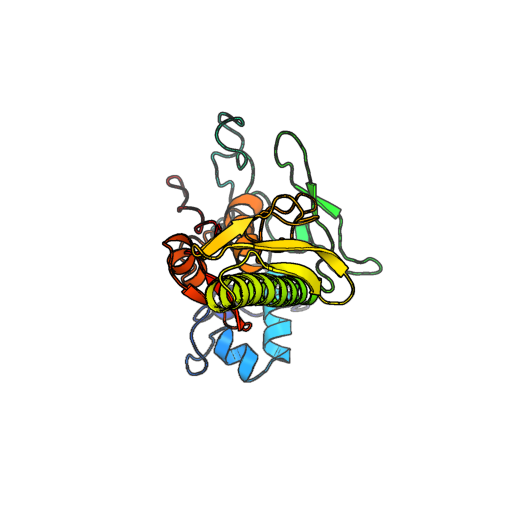7 1.00 88.62 208 GLY A C 1
ATOM 1536 O O . GLY A 1 208 ? 7.762 6.129 -3.737 1.00 88.62 208 GLY A O 1
ATOM 1537 N N . ALA A 1 209 ? 7.272 3.975 -3.411 1.00 88.06 209 ALA A N 1
ATOM 1538 C CA . ALA A 1 209 ? 8.604 3.488 -3.757 1.00 88.06 209 ALA A CA 1
ATOM 1539 C C . ALA A 1 209 ? 8.928 3.600 -5.253 1.00 88.06 209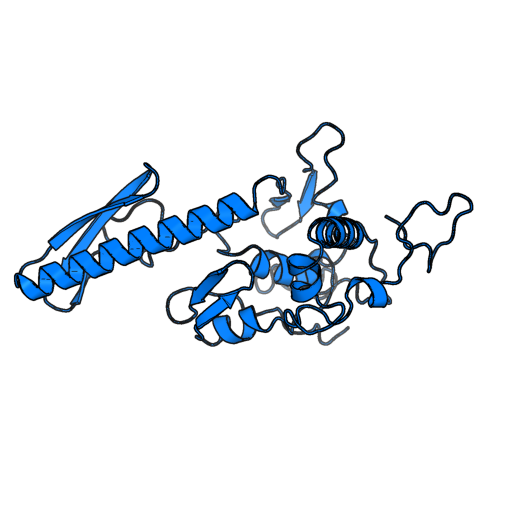 ALA A C 1
ATOM 1541 O O . ALA A 1 209 ? 10.094 3.765 -5.604 1.00 88.06 209 ALA A O 1
ATOM 1542 N N . LEU A 1 210 ? 7.925 3.509 -6.134 1.00 90.50 210 LEU A N 1
ATOM 1543 C CA . LEU A 1 210 ? 8.107 3.781 -7.559 1.00 90.50 210 LEU A CA 1
ATOM 1544 C C . LEU A 1 210 ? 8.615 5.210 -7.749 1.00 90.50 210 LEU A C 1
ATOM 1546 O O . LEU A 1 210 ? 9.664 5.373 -8.362 1.00 90.50 210 LEU A O 1
ATOM 1550 N N . HIS A 1 211 ? 7.950 6.192 -7.139 1.00 87.81 211 HIS A N 1
ATOM 1551 C CA . HIS A 1 211 ? 8.344 7.598 -7.226 1.00 87.81 211 HIS A CA 1
ATOM 1552 C C . HIS A 1 211 ? 9.647 7.872 -6.478 1.00 87.81 211 HIS A C 1
ATOM 1554 O O . HIS A 1 211 ? 10.661 8.192 -7.089 1.00 87.81 211 HIS A O 1
ATOM 1560 N N . ASN A 1 212 ? 9.641 7.651 -5.162 1.00 83.31 212 ASN A N 1
ATOM 1561 C CA . ASN A 1 212 ? 10.749 8.023 -4.298 1.00 83.31 212 ASN A CA 1
ATOM 1562 C C . ASN A 1 212 ? 11.983 7.193 -4.632 1.00 83.31 212 ASN A C 1
ATOM 1564 O O . ASN A 1 212 ? 13.027 7.750 -4.874 1.00 83.31 212 ASN A O 1
ATOM 1568 N N . GLU A 1 213 ? 11.924 5.865 -4.701 1.00 85.50 213 GLU A N 1
ATOM 1569 C CA . GLU A 1 213 ? 13.161 5.068 -4.784 1.00 85.50 213 GLU A CA 1
ATOM 1570 C C . GLU A 1 213 ? 13.657 4.870 -6.217 1.00 85.50 213 GLU A C 1
ATOM 1572 O O . GLU A 1 213 ? 14.863 4.734 -6.448 1.00 85.50 213 GLU A O 1
ATOM 1577 N N . MET A 1 214 ? 12.735 4.813 -7.180 1.00 88.12 214 MET A N 1
ATOM 1578 C CA . MET A 1 214 ? 13.033 4.446 -8.567 1.00 88.12 214 MET A CA 1
ATOM 1579 C C . MET A 1 214 ? 12.857 5.594 -9.565 1.00 88.12 214 MET A C 1
ATOM 1581 O O . MET A 1 214 ? 13.265 5.451 -10.719 1.00 88.12 214 MET A O 1
ATOM 1585 N N . GLY A 1 215 ? 12.259 6.709 -9.150 1.00 86.81 215 GLY A N 1
ATOM 1586 C CA . GLY A 1 215 ? 11.974 7.842 -10.023 1.00 86.81 215 GLY A CA 1
ATOM 1587 C C . GLY A 1 215 ? 10.806 7.630 -10.975 1.00 86.81 215 GLY A C 1
ATOM 1588 O O . GLY A 1 215 ? 10.582 8.431 -11.867 1.00 86.81 215 GLY A O 1
ATOM 1589 N N . LEU A 1 216 ? 10.091 6.516 -10.850 1.00 89.38 216 LEU A N 1
ATOM 1590 C CA . LEU A 1 216 ? 9.015 6.149 -11.753 1.00 89.38 216 LEU A CA 1
ATOM 1591 C C . LEU A 1 216 ? 7.698 6.777 -11.316 1.00 89.38 216 LEU A C 1
ATOM 1593 O O . LEU A 1 216 ? 7.266 6.637 -10.173 1.00 89.38 216 LEU A O 1
ATOM 1597 N N . GLU A 1 217 ? 6.994 7.343 -12.284 1.00 86.25 217 GLU A N 1
ATOM 1598 C CA . GLU A 1 217 ? 5.678 7.923 -12.069 1.00 86.25 217 GLU A CA 1
ATOM 1599 C C . GLU A 1 217 ? 4.602 6.863 -11.796 1.00 86.25 217 GLU A C 1
ATOM 1601 O O . GLU A 1 217 ? 4.354 5.951 -12.593 1.00 86.25 217 GLU A O 1
ATOM 1606 N N . ALA A 1 218 ? 3.922 7.015 -10.659 1.00 85.88 218 ALA A N 1
ATOM 1607 C CA . ALA A 1 218 ? 2.781 6.197 -10.240 1.00 85.88 218 ALA A CA 1
ATOM 1608 C C . ALA A 1 218 ? 1.603 7.051 -9.728 1.00 85.88 218 ALA A C 1
ATOM 1610 O O . ALA A 1 218 ? 0.701 6.549 -9.054 1.00 85.88 218 ALA A O 1
ATOM 1611 N N . SER A 1 219 ? 1.597 8.335 -10.093 1.00 82.44 219 SER A N 1
ATOM 1612 C CA . SER A 1 219 ? 0.660 9.383 -9.665 1.00 82.44 219 SER A CA 1
ATOM 1613 C C . SER A 1 219 ? -0.821 9.100 -9.969 1.00 82.44 219 SER A C 1
ATOM 1615 O O . SER A 1 219 ? -1.712 9.687 -9.358 1.00 82.44 219 SER A O 1
ATOM 1617 N N . ALA A 1 220 ? -1.113 8.160 -10.872 1.00 86.81 220 ALA A N 1
ATOM 1618 C CA . ALA A 1 220 ? -2.465 7.823 -11.315 1.00 86.81 220 ALA A CA 1
ATOM 1619 C C . ALA A 1 220 ? -3.052 6.540 -10.685 1.00 86.81 220 ALA A C 1
ATOM 1621 O O . ALA A 1 220 ? -3.958 5.944 -11.273 1.00 86.81 220 ALA A O 1
ATOM 1622 N N . ASP A 1 221 ? -2.557 6.066 -9.531 1.00 92.44 221 ASP A N 1
ATOM 1623 C CA . ASP A 1 221 ? -3.161 4.899 -8.864 1.00 92.44 221 ASP A CA 1
ATOM 1624 C C . ASP A 1 221 ? -4.611 5.204 -8.422 1.00 92.44 221 ASP A C 1
ATOM 1626 O O . ASP A 1 221 ? -4.828 6.038 -7.539 1.00 92.44 221 ASP A O 1
ATOM 1630 N N . PRO A 1 222 ? -5.625 4.532 -9.001 1.00 91.06 222 PRO A N 1
ATOM 1631 C CA . PRO A 1 222 ? -7.018 4.909 -8.786 1.00 91.06 222 PRO A CA 1
ATOM 1632 C C . PRO A 1 222 ? -7.531 4.550 -7.388 1.00 91.06 222 PRO A C 1
ATOM 1634 O O . PRO A 1 222 ? -8.432 5.222 -6.888 1.00 91.06 222 PRO A O 1
ATOM 1637 N N . ASP A 1 223 ? -6.985 3.505 -6.754 1.00 93.25 223 ASP A N 1
ATOM 1638 C CA . ASP A 1 223 ? -7.440 3.094 -5.424 1.00 93.25 223 ASP A CA 1
ATOM 1639 C C . ASP A 1 223 ? -6.945 4.090 -4.380 1.00 93.25 223 ASP A C 1
ATOM 1641 O O . ASP A 1 223 ? -7.722 4.523 -3.531 1.00 93.25 223 ASP A O 1
ATOM 1645 N N . LEU A 1 224 ? -5.663 4.461 -4.455 1.00 94.88 224 LEU A N 1
ATOM 1646 C CA . LEU A 1 224 ? -5.079 5.414 -3.523 1.00 94.88 224 LEU A CA 1
ATOM 1647 C C . LEU A 1 224 ? -5.655 6.811 -3.727 1.00 94.88 224 LEU A C 1
ATOM 1649 O O . LEU A 1 224 ? -5.996 7.427 -2.730 1.00 94.88 224 LEU A O 1
ATOM 1653 N N . LEU A 1 225 ? -5.854 7.280 -4.968 1.00 95.00 225 LEU A N 1
A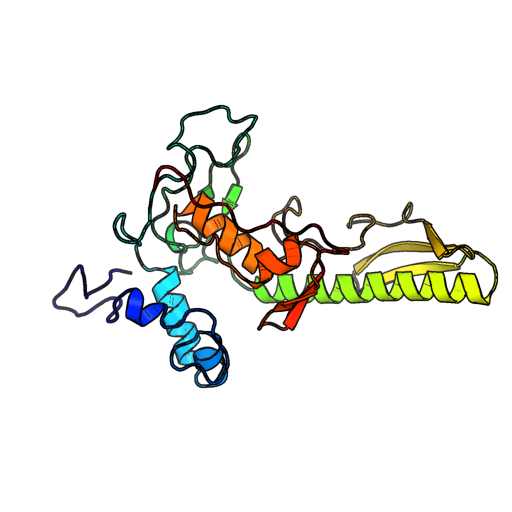TOM 1654 C CA . LEU A 1 225 ? -6.497 8.578 -5.224 1.00 95.00 225 LEU A CA 1
ATOM 1655 C C . LEU A 1 225 ? -7.896 8.659 -4.604 1.00 95.00 225 LEU A C 1
ATOM 1657 O O . LEU A 1 225 ? -8.229 9.630 -3.924 1.00 95.00 225 LEU A O 1
ATOM 1661 N N . ALA A 1 226 ? -8.722 7.634 -4.828 1.00 95.69 226 ALA A N 1
ATOM 1662 C CA . ALA A 1 226 ? -10.073 7.608 -4.287 1.00 95.69 226 ALA A CA 1
ATOM 1663 C C . ALA A 1 226 ? -10.067 7.482 -2.756 1.00 95.69 226 ALA A C 1
ATOM 1665 O O . ALA A 1 226 ? -10.831 8.176 -2.084 1.00 95.69 226 ALA A O 1
ATOM 1666 N N . ALA A 1 227 ? -9.201 6.634 -2.194 1.00 96.44 227 ALA A N 1
ATOM 1667 C CA . ALA A 1 227 ? -9.117 6.437 -0.753 1.00 96.44 227 ALA A CA 1
ATOM 1668 C C . ALA A 1 227 ? -8.525 7.658 -0.029 1.00 96.44 227 ALA A C 1
ATOM 1670 O O . ALA A 1 227 ? -9.099 8.107 0.955 1.00 96.44 227 ALA A O 1
ATOM 1671 N N . SER A 1 228 ? -7.448 8.270 -0.524 1.00 95.75 228 SER A N 1
ATOM 1672 C CA . SER A 1 228 ? -6.857 9.471 0.085 1.00 95.75 228 SER A CA 1
ATOM 1673 C C . SER A 1 228 ? -7.788 10.685 0.032 1.00 95.75 228 SER A C 1
ATOM 1675 O O . SER A 1 228 ? -7.678 11.580 0.863 1.00 95.75 228 SER A O 1
ATOM 1677 N N . ALA A 1 229 ? -8.741 10.710 -0.906 1.00 96.19 229 ALA A N 1
ATOM 1678 C CA . ALA A 1 229 ? -9.806 11.712 -0.974 1.00 96.19 229 ALA A CA 1
ATOM 1679 C C . ALA A 1 229 ? -10.983 11.442 -0.006 1.00 96.19 229 ALA A C 1
ATOM 1681 O O . ALA A 1 229 ? -12.013 12.111 -0.087 1.00 96.19 229 ALA A O 1
ATOM 1682 N N . GLY A 1 230 ? -10.862 10.461 0.895 1.00 96.50 230 GLY A N 1
ATOM 1683 C CA . GLY A 1 230 ? -11.898 10.088 1.865 1.00 96.50 230 GLY A CA 1
ATOM 1684 C C . GLY A 1 230 ? -12.845 8.982 1.387 1.00 96.50 230 GLY A C 1
ATOM 1685 O O . GLY A 1 230 ? -13.779 8.618 2.103 1.00 96.50 230 GLY A O 1
ATOM 1686 N N . GLY A 1 231 ? -12.629 8.439 0.187 1.00 97.12 231 GLY A N 1
ATOM 1687 C CA . GLY A 1 231 ? -13.433 7.356 -0.367 1.00 97.12 231 GLY A CA 1
ATOM 1688 C C . GLY A 1 231 ? -13.165 6.005 0.296 1.00 97.12 231 GLY A C 1
ATOM 1689 O O . GLY A 1 231 ? -12.128 5.773 0.919 1.00 97.12 231 GLY A O 1
ATOM 1690 N N . ARG A 1 232 ? -14.110 5.077 0.117 1.00 96.06 232 ARG A N 1
ATOM 1691 C CA . ARG A 1 232 ? -13.950 3.673 0.502 1.00 96.06 232 ARG A CA 1
ATOM 1692 C C . ARG A 1 232 ? -13.739 2.813 -0.738 1.00 96.06 232 ARG A C 1
ATOM 1694 O O . ARG A 1 232 ? -14.636 2.699 -1.570 1.00 96.06 232 ARG A O 1
ATOM 1701 N N . VAL A 1 233 ? -12.585 2.163 -0.823 1.00 95.06 233 VAL A N 1
ATOM 1702 C CA . VAL A 1 233 ? -12.168 1.329 -1.954 1.00 95.06 233 VAL A CA 1
ATOM 1703 C C . VAL A 1 233 ? -11.900 -0.094 -1.481 1.00 95.06 233 VAL A C 1
ATOM 1705 O O . VAL A 1 233 ? -11.314 -0.305 -0.423 1.00 95.06 233 VAL A O 1
ATOM 1708 N N . VAL A 1 234 ? -12.318 -1.081 -2.273 1.00 92.38 234 VAL A N 1
ATOM 1709 C CA . VAL A 1 234 ? -11.903 -2.479 -2.100 1.00 92.38 234 VAL A CA 1
ATOM 1710 C C . VAL A 1 234 ? -10.903 -2.801 -3.201 1.00 92.38 234 VAL A C 1
ATOM 1712 O O . VAL A 1 234 ? -11.230 -2.714 -4.387 1.00 92.38 234 VAL A O 1
ATOM 1715 N N . THR A 1 235 ? -9.675 -3.135 -2.819 1.00 89.25 235 THR A N 1
ATOM 1716 C CA . THR A 1 235 ? -8.621 -3.469 -3.779 1.00 89.25 235 THR A CA 1
ATOM 1717 C C . THR A 1 235 ? -8.902 -4.832 -4.433 1.00 89.25 235 THR A C 1
ATOM 1719 O O . THR A 1 235 ? -9.691 -5.627 -3.915 1.00 89.25 235 THR A O 1
ATOM 1722 N N . PRO A 1 236 ? -8.229 -5.191 -5.543 1.00 84.94 236 PRO A N 1
ATOM 1723 C CA . PRO A 1 236 ? -8.401 -6.504 -6.166 1.00 84.94 236 PRO A CA 1
ATOM 1724 C C . PRO A 1 236 ? -7.963 -7.673 -5.274 1.00 84.94 236 PRO A C 1
ATOM 1726 O O . PRO A 1 236 ? -8.364 -8.804 -5.527 1.00 84.94 236 PRO A O 1
ATOM 1729 N N . SER A 1 237 ? -7.136 -7.417 -4.251 1.00 81.12 237 SER A N 1
ATOM 1730 C CA . SER A 1 237 ? -6.765 -8.407 -3.233 1.00 81.12 237 SER A CA 1
ATOM 1731 C C . SER A 1 237 ? -7.771 -8.494 -2.080 1.00 81.12 237 SER A C 1
ATOM 1733 O O . SER A 1 237 ? -7.574 -9.296 -1.174 1.00 81.12 237 SER A O 1
ATOM 1735 N N . GLY A 1 238 ? -8.850 -7.703 -2.109 1.00 87.12 238 GLY A N 1
ATOM 1736 C CA . GLY A 1 238 ? -9.920 -7.708 -1.109 1.00 87.12 238 GLY A CA 1
ATOM 1737 C C . GLY A 1 238 ? -9.689 -6.781 0.086 1.00 87.12 238 GLY A C 1
ATOM 1738 O O . GLY A 1 238 ? -10.593 -6.630 0.903 1.00 87.12 238 GLY A O 1
ATOM 1739 N N . MET A 1 239 ? -8.525 -6.132 0.174 1.00 89.50 239 MET A N 1
ATOM 1740 C CA . MET A 1 239 ? -8.226 -5.169 1.235 1.00 89.50 239 MET A CA 1
ATOM 1741 C C . MET A 1 239 ? -9.136 -3.945 1.114 1.00 89.50 239 MET A C 1
ATOM 1743 O O . MET A 1 239 ? -9.345 -3.425 0.014 1.00 89.50 239 MET A O 1
ATOM 1747 N N . VAL A 1 240 ? -9.648 -3.459 2.242 1.00 91.94 240 VAL A N 1
ATOM 1748 C CA . VAL A 1 240 ? -10.469 -2.244 2.281 1.00 91.94 240 VAL A CA 1
ATOM 1749 C C . VAL A 1 240 ? -9.602 -1.047 2.662 1.00 91.94 240 VAL A C 1
ATOM 1751 O O . VAL A 1 240 ? -9.041 -1.006 3.753 1.00 91.94 240 VAL A O 1
ATOM 1754 N N . LEU A 1 241 ? -9.544 -0.049 1.783 1.00 93.94 241 LEU A N 1
ATOM 1755 C CA . LEU A 1 241 ? -8.986 1.271 2.067 1.00 93.94 241 LEU A CA 1
ATOM 1756 C C . LEU A 1 241 ? -10.153 2.226 2.320 1.00 93.94 241 LEU A C 1
ATOM 1758 O O . LEU A 1 241 ? -10.918 2.518 1.402 1.00 93.94 241 LEU A O 1
ATOM 1762 N N . ASP A 1 242 ? -10.339 2.666 3.561 1.00 95.12 242 ASP A N 1
ATOM 1763 C CA . ASP A 1 242 ? -11.443 3.547 3.954 1.00 95.12 242 ASP A CA 1
ATOM 1764 C C . ASP A 1 242 ? -10.879 4.891 4.417 1.00 95.12 242 ASP A C 1
ATOM 1766 O O . ASP A 1 242 ? -10.552 5.065 5.588 1.00 95.12 242 ASP A O 1
ATOM 1770 N N . GLY A 1 243 ? -10.766 5.852 3.497 1.00 95.44 243 GLY A N 1
ATOM 1771 C CA . GLY A 1 243 ? -10.196 7.172 3.780 1.00 95.44 243 GLY A CA 1
ATOM 1772 C C . GLY A 1 243 ? -10.971 8.004 4.797 1.00 95.44 243 GLY A C 1
ATOM 1773 O O . GLY A 1 243 ? -10.456 8.993 5.307 1.00 95.44 243 GLY A O 1
ATOM 1774 N N . SER A 1 244 ? -12.210 7.611 5.111 1.00 95.12 244 SER A N 1
ATOM 1775 C CA . SER A 1 244 ? -12.984 8.235 6.187 1.00 95.12 244 SER A CA 1
ATOM 1776 C C . SER A 1 244 ? -12.547 7.772 7.583 1.00 95.12 244 SER A C 1
ATOM 1778 O O . SER A 1 244 ? -12.906 8.397 8.581 1.00 95.12 244 SER A O 1
ATOM 1780 N N . LYS A 1 245 ? -11.788 6.671 7.665 1.00 93.81 245 LYS A N 1
ATOM 1781 C CA . LYS A 1 245 ? -11.353 6.030 8.918 1.00 93.81 245 LYS A CA 1
ATOM 1782 C C . LYS A 1 245 ? -9.845 5.910 9.048 1.00 93.81 245 LYS A C 1
ATOM 1784 O O . LYS A 1 245 ? -9.345 5.889 10.167 1.00 93.81 245 LYS A O 1
ATOM 1789 N N . ASP A 1 246 ? -9.153 5.766 7.927 1.00 93.81 246 ASP A N 1
ATOM 1790 C CA . ASP A 1 246 ? -7.730 5.481 7.850 1.00 93.81 246 ASP A CA 1
ATOM 1791 C C . ASP A 1 246 ? -7.001 6.659 7.198 1.00 93.81 246 ASP A C 1
ATOM 1793 O O . ASP A 1 246 ? -7.474 7.244 6.223 1.00 93.81 246 ASP A O 1
ATOM 1797 N N . LYS A 1 247 ? -5.814 6.991 7.712 1.00 92.12 247 LYS A N 1
ATOM 1798 C CA . LYS A 1 247 ? -4.910 7.917 7.028 1.00 92.12 247 LYS A CA 1
ATOM 1799 C C . LYS A 1 247 ? -4.264 7.184 5.851 1.00 92.12 247 LYS A C 1
ATOM 1801 O O . LYS A 1 247 ? -3.457 6.285 6.072 1.00 92.12 247 LYS A O 1
ATOM 1806 N N . ILE A 1 248 ? -4.616 7.583 4.631 1.00 93.62 248 ILE A N 1
ATOM 1807 C CA . ILE A 1 248 ? -4.091 7.019 3.381 1.00 93.62 248 ILE A CA 1
ATOM 1808 C C . ILE A 1 248 ? -3.248 8.076 2.675 1.00 93.62 248 ILE A C 1
ATOM 1810 O O . ILE A 1 248 ? -3.738 9.181 2.430 1.00 93.62 248 ILE A O 1
ATOM 1814 N N . SER A 1 249 ? -2.005 7.750 2.325 1.00 91.06 249 SER A N 1
ATOM 1815 C CA . SER A 1 249 ? -1.197 8.635 1.486 1.00 91.06 249 SER A CA 1
ATOM 1816 C C . SER A 1 249 ? -1.729 8.623 0.056 1.00 91.06 249 SER A C 1
ATOM 1818 O O . SER A 1 249 ? -1.969 7.563 -0.529 1.00 91.06 249 SER A O 1
ATOM 1820 N N . ALA A 1 250 ? -1.910 9.814 -0.509 1.00 92.38 250 ALA A N 1
ATOM 1821 C CA . ALA A 1 250 ? -2.168 9.956 -1.934 1.00 92.38 250 ALA A CA 1
ATOM 1822 C C . ALA A 1 250 ? -0.940 9.485 -2.734 1.00 92.38 250 ALA A C 1
ATOM 1824 O O . ALA A 1 250 ? 0.181 9.540 -2.214 1.00 92.38 250 ALA A O 1
ATOM 1825 N N . PRO A 1 251 ? -1.113 9.056 -3.996 1.00 92.12 251 PRO A N 1
ATOM 1826 C CA . PRO A 1 251 ? 0.018 8.902 -4.897 1.00 92.12 251 PRO A CA 1
ATOM 1827 C C . PRO A 1 251 ? 0.825 10.205 -4.966 1.00 92.12 251 PRO A C 1
ATOM 1829 O O . PRO A 1 251 ? 0.213 11.279 -4.988 1.00 92.12 251 PRO A O 1
ATOM 1832 N N . PRO A 1 252 ? 2.166 10.132 -5.006 1.00 86.69 252 PRO A N 1
ATOM 1833 C CA . PRO A 1 252 ? 2.999 11.304 -5.231 1.00 86.69 252 PRO A CA 1
ATOM 1834 C C . PRO A 1 252 ? 2.565 12.045 -6.496 1.00 86.69 252 PRO A C 1
ATOM 1836 O O . PRO A 1 252 ? 2.129 11.422 -7.468 1.00 86.69 252 PRO A O 1
ATOM 1839 N N . ALA A 1 253 ? 2.631 13.375 -6.460 1.00 81.75 253 ALA A N 1
ATOM 1840 C CA . ALA A 1 253 ? 2.396 14.177 -7.652 1.00 81.75 253 ALA A CA 1
ATOM 1841 C C . ALA A 1 253 ? 3.527 13.931 -8.664 1.00 81.75 253 ALA A C 1
ATOM 1843 O O . ALA A 1 253 ? 4.641 13.628 -8.236 1.00 81.75 253 ALA A O 1
ATOM 1844 N N . PRO A 1 254 ? 3.259 14.092 -9.972 1.00 74.12 254 PRO A N 1
ATOM 1845 C CA . PRO A 1 254 ? 4.321 14.051 -10.961 1.00 74.12 254 PRO A CA 1
ATOM 1846 C C . PRO A 1 254 ? 5.412 15.063 -10.639 1.00 74.12 254 PRO A C 1
ATOM 1848 O O . PRO A 1 254 ? 5.093 16.194 -10.248 1.00 74.12 254 PRO A O 1
ATOM 1851 N N . ASP A 1 255 ? 6.669 14.668 -10.820 1.00 68.62 255 ASP A N 1
ATOM 1852 C CA . ASP A 1 255 ? 7.777 15.612 -10.710 1.00 68.62 255 ASP A CA 1
ATOM 1853 C C . ASP A 1 255 ? 7.623 16.688 -11.810 1.00 68.62 255 ASP A C 1
ATOM 1855 O O . ASP A 1 255 ? 7.548 16.346 -12.991 1.00 68.62 255 ASP A O 1
ATOM 1859 N N . PRO A 1 256 ? 7.510 17.986 -11.465 1.00 65.19 256 PRO A N 1
ATOM 1860 C CA . PRO A 1 256 ? 7.338 19.046 -12.458 1.00 65.19 256 PRO A CA 1
ATOM 1861 C C . PRO A 1 256 ? 8.531 19.188 -13.413 1.00 65.19 256 PRO A C 1
ATOM 1863 O O . PRO A 1 256 ? 8.374 19.802 -14.471 1.00 65.19 256 PRO A O 1
ATOM 1866 N N . ASP A 1 257 ? 9.697 18.651 -13.045 1.00 62.53 257 ASP A N 1
ATOM 1867 C CA . ASP A 1 257 ? 10.941 18.763 -13.800 1.00 62.53 257 ASP A CA 1
ATOM 1868 C C . ASP A 1 257 ? 11.221 17.539 -14.707 1.00 62.53 257 ASP A C 1
ATOM 1870 O O . ASP A 1 257 ? 12.242 17.531 -15.405 1.00 62.53 257 ASP A O 1
ATOM 1874 N N . ASN A 1 258 ? 10.331 16.531 -14.735 1.00 55.31 258 ASN A N 1
ATOM 1875 C CA . ASN A 1 258 ? 10.511 15.248 -15.443 1.00 55.31 258 ASN A CA 1
ATOM 1876 C C . ASN A 1 258 ? 9.385 14.920 -16.446 1.00 55.31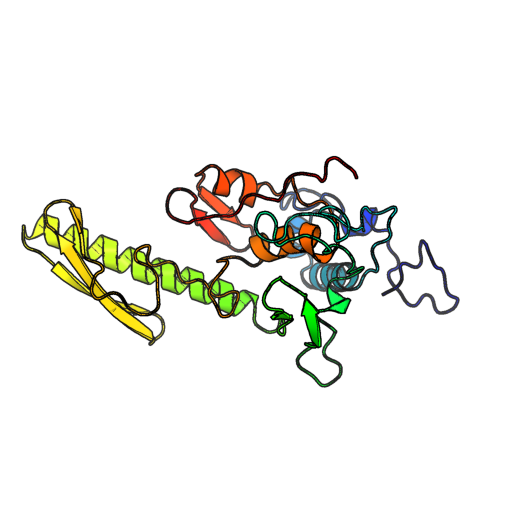 258 ASN A C 1
ATOM 1878 O O . ASN A 1 258 ? 8.191 15.124 -16.135 1.00 55.31 258 ASN A O 1
#